Protein AF-A0A7C2IU65-F1 (afdb_monomer_lite)

Radius of gyration: 26.79 Å; chains: 1; bounding box: 64×43×73 Å

Structure (mmCIF, N/CA/C/O backbone):
data_AF-A0A7C2IU65-F1
#
_entry.id   AF-A0A7C2IU65-F1
#
loop_
_atom_site.group_PDB
_atom_site.id
_atom_site.type_symbol
_atom_site.label_atom_id
_atom_site.label_alt_id
_atom_site.label_comp_id
_atom_site.label_asym_id
_atom_site.label_entity_id
_atom_site.label_seq_id
_atom_site.pdbx_PDB_ins_code
_atom_site.Cartn_x
_atom_site.Cartn_y
_atom_site.Cartn_z
_atom_site.occupancy
_atom_site.B_iso_or_equiv
_atom_site.auth_seq_id
_atom_site.auth_comp_id
_atom_site.auth_asym_id
_atom_site.auth_atom_id
_atom_site.pdbx_PDB_model_num
ATOM 1 N N . MET A 1 1 ? 10.125 -15.720 -11.190 1.00 64.19 1 MET A N 1
ATOM 2 C CA . MET A 1 1 ? 10.961 -15.106 -12.238 1.00 64.19 1 MET A CA 1
ATOM 3 C C . MET A 1 1 ? 12.306 -14.777 -11.616 1.00 64.19 1 MET A C 1
ATOM 5 O O . MET A 1 1 ? 12.320 -14.232 -10.515 1.00 64.19 1 MET A O 1
ATOM 9 N N . GLY A 1 2 ? 13.392 -15.251 -12.223 1.00 81.94 2 GLY A N 1
ATOM 10 C CA . GLY A 1 2 ? 14.751 -15.144 -11.684 1.00 81.94 2 GLY A CA 1
ATOM 11 C C . GLY A 1 2 ? 15.458 -13.855 -12.107 1.00 81.94 2 GLY A C 1
ATOM 12 O O . GLY A 1 2 ? 14.950 -13.088 -12.923 1.00 81.94 2 GLY A O 1
ATOM 13 N N . LEU A 1 3 ? 16.658 -13.621 -11.569 1.00 86.50 3 LEU A N 1
ATOM 14 C CA . LEU A 1 3 ? 17.473 -12.450 -11.916 1.00 86.50 3 LEU A CA 1
ATOM 15 C C . LEU A 1 3 ? 17.853 -12.422 -13.410 1.00 86.50 3 LEU A C 1
ATOM 17 O O . LEU A 1 3 ? 17.931 -11.347 -14.002 1.00 86.50 3 LEU A O 1
ATOM 21 N N . ASP A 1 4 ? 18.037 -13.591 -14.026 1.00 90.69 4 ASP A N 1
ATOM 22 C CA . ASP A 1 4 ? 18.346 -13.710 -15.455 1.00 90.69 4 ASP A CA 1
ATOM 23 C C . ASP A 1 4 ? 17.185 -13.248 -16.344 1.00 90.69 4 ASP A C 1
ATOM 25 O O . ASP A 1 4 ? 17.407 -12.550 -17.335 1.00 90.69 4 ASP A O 1
ATOM 29 N N . ASP A 1 5 ? 15.944 -13.554 -15.958 1.00 94.00 5 ASP A N 1
ATOM 30 C CA . ASP A 1 5 ? 14.749 -13.082 -16.663 1.00 94.00 5 ASP A CA 1
ATOM 31 C C . ASP A 1 5 ? 14.657 -11.549 -16.589 1.00 94.00 5 ASP A C 1
ATOM 33 O O . ASP A 1 5 ? 14.430 -10.876 -17.597 1.00 94.00 5 ASP A O 1
ATOM 37 N N . LEU A 1 6 ? 14.912 -10.973 -15.406 1.00 96.12 6 LEU A N 1
ATOM 38 C CA . LEU A 1 6 ? 14.957 -9.521 -15.229 1.00 96.12 6 LEU A CA 1
ATOM 39 C C . LEU A 1 6 ? 16.063 -8.887 -16.084 1.00 96.12 6 LEU A C 1
ATOM 41 O O . LEU A 1 6 ? 15.835 -7.849 -16.702 1.00 96.12 6 LEU A O 1
ATOM 45 N N . ALA A 1 7 ? 17.237 -9.516 -16.186 1.00 97.50 7 ALA A N 1
ATOM 46 C CA . ALA A 1 7 ? 18.322 -9.043 -17.043 1.00 97.50 7 ALA A CA 1
ATOM 47 C C . ALA A 1 7 ? 17.938 -9.042 -18.533 1.00 97.50 7 ALA A C 1
ATOM 49 O O . ALA A 1 7 ? 18.263 -8.091 -19.251 1.00 97.50 7 ALA A O 1
ATOM 50 N N . GLN A 1 8 ? 17.206 -10.058 -19.001 1.00 97.94 8 GLN A N 1
ATOM 51 C CA . GLN A 1 8 ? 16.670 -10.081 -20.367 1.00 97.94 8 GLN A CA 1
ATOM 52 C C . GLN A 1 8 ? 15.654 -8.957 -20.595 1.00 97.94 8 GLN A C 1
ATOM 54 O O . GLN A 1 8 ? 15.694 -8.288 -21.632 1.00 97.94 8 GLN A O 1
ATOM 59 N N . VAL A 1 9 ? 14.776 -8.700 -19.620 1.00 98.25 9 VAL A N 1
ATOM 60 C CA . VAL A 1 9 ? 13.817 -7.589 -19.694 1.00 98.25 9 VAL A CA 1
ATOM 61 C C . VAL A 1 9 ? 14.541 -6.245 -19.718 1.00 98.25 9 VAL A C 1
ATOM 63 O O . VAL A 1 9 ? 14.225 -5.419 -20.571 1.00 98.25 9 VAL A O 1
ATOM 66 N N . VAL A 1 10 ? 15.560 -6.036 -18.880 1.00 98.25 10 VAL A N 1
ATOM 67 C CA . VAL A 1 10 ? 16.399 -4.826 -18.912 1.00 98.25 10 VAL A CA 1
ATOM 68 C C . VAL A 1 10 ? 17.033 -4.639 -20.292 1.00 98.25 10 VAL A C 1
ATOM 70 O O . VAL A 1 10 ? 16.956 -3.549 -20.859 1.00 98.25 10 VAL A O 1
ATOM 73 N N . ALA A 1 11 ? 17.608 -5.693 -20.880 1.00 98.12 11 ALA A N 1
ATOM 74 C CA . ALA A 1 11 ? 18.188 -5.626 -22.222 1.00 98.12 11 ALA A CA 1
ATOM 75 C C . ALA A 1 11 ? 17.142 -5.245 -23.288 1.00 98.12 11 ALA A C 1
ATOM 77 O O . ALA A 1 11 ? 17.395 -4.381 -24.132 1.00 98.12 11 ALA A O 1
ATOM 78 N N . ARG A 1 12 ? 15.940 -5.830 -23.220 1.00 98.38 12 ARG A N 1
ATOM 79 C CA . ARG A 1 12 ? 14.826 -5.498 -24.118 1.00 98.38 12 ARG A CA 1
ATOM 80 C C . ARG A 1 12 ? 14.347 -4.057 -23.935 1.00 98.38 12 ARG A C 1
ATOM 82 O O . ARG A 1 12 ? 14.062 -3.392 -24.931 1.00 98.38 12 ARG A O 1
ATOM 89 N N . VAL A 1 13 ? 14.259 -3.568 -22.700 1.00 98.31 13 VAL A N 1
ATOM 90 C CA . VAL A 1 13 ? 13.849 -2.192 -22.380 1.00 98.31 13 VAL A CA 1
ATOM 91 C C . VAL A 1 13 ? 14.868 -1.187 -22.916 1.00 98.31 13 VAL A C 1
ATOM 93 O O . VAL A 1 13 ? 14.462 -0.240 -23.589 1.00 98.31 13 VAL A O 1
ATOM 96 N N . ARG A 1 14 ? 16.178 -1.429 -22.735 1.00 98.06 14 ARG A N 1
ATOM 97 C CA . ARG A 1 14 ? 17.251 -0.614 -23.345 1.00 98.06 14 ARG A CA 1
ATOM 98 C C . ARG A 1 14 ? 17.082 -0.517 -24.860 1.00 98.06 14 ARG A C 1
ATOM 100 O O . ARG A 1 14 ? 17.078 0.572 -25.431 1.00 98.06 14 ARG A O 1
ATOM 107 N N . GLU A 1 15 ? 16.898 -1.660 -25.515 1.00 98.12 15 GLU A N 1
ATOM 108 C CA . GLU A 1 15 ? 16.760 -1.714 -26.969 1.00 98.12 15 GLU A CA 1
ATOM 109 C C . GLU A 1 15 ? 15.465 -1.044 -27.457 1.00 98.12 15 GLU A C 1
ATOM 111 O O . GLU A 1 15 ? 15.474 -0.343 -28.469 1.00 98.12 15 GLU A O 1
ATOM 116 N N . THR A 1 16 ? 14.363 -1.203 -26.721 1.00 98.38 16 THR A N 1
ATOM 117 C CA . THR A 1 16 ? 13.074 -0.553 -27.014 1.00 98.38 16 THR A CA 1
ATOM 118 C C . THR A 1 16 ? 13.194 0.963 -26.894 1.00 98.38 16 THR A C 1
ATOM 120 O O . THR A 1 16 ? 12.777 1.686 -27.801 1.00 98.38 16 THR A O 1
ATOM 123 N N . ALA A 1 17 ? 13.825 1.449 -25.822 1.00 97.81 17 ALA A N 1
ATOM 124 C CA . ALA A 1 17 ? 14.079 2.868 -25.616 1.00 97.81 17 ALA A CA 1
ATOM 125 C C . ALA A 1 17 ? 14.941 3.460 -26.739 1.00 97.81 17 ALA A C 1
ATOM 127 O O . ALA A 1 17 ? 14.626 4.534 -27.245 1.00 97.81 17 ALA A O 1
ATOM 128 N N . ARG A 1 18 ? 15.980 2.740 -27.184 1.00 97.62 18 ARG A N 1
ATOM 129 C CA . ARG A 1 18 ? 16.846 3.155 -28.297 1.00 97.62 18 ARG A CA 1
ATOM 130 C C . ARG A 1 18 ? 16.099 3.195 -29.633 1.00 97.62 18 ARG A C 1
ATOM 132 O O . ARG A 1 18 ? 16.174 4.196 -30.340 1.00 97.62 18 ARG A O 1
ATOM 139 N N . LYS A 1 19 ? 15.380 2.123 -29.986 1.00 98.12 19 LYS A N 1
ATOM 140 C CA . LYS A 1 19 ? 14.655 2.003 -31.266 1.00 98.12 19 LYS A CA 1
ATOM 141 C C . LYS A 1 19 ? 13.502 2.994 -31.397 1.00 98.12 19 LYS A C 1
ATOM 143 O O . LYS A 1 19 ? 13.256 3.496 -32.489 1.00 98.12 19 LYS A O 1
ATOM 148 N N . HIS A 1 20 ? 12.801 3.272 -30.300 1.00 97.62 20 HIS A N 1
ATOM 149 C CA . HIS A 1 20 ? 11.586 4.089 -30.294 1.00 97.62 20 HIS A CA 1
ATOM 150 C C . HIS A 1 20 ? 11.765 5.418 -29.550 1.00 97.62 20 HIS A C 1
ATOM 152 O O . HIS A 1 20 ? 10.786 6.007 -29.089 1.00 97.62 20 HIS A O 1
ATOM 158 N N . GLN A 1 21 ? 13.006 5.912 -29.455 1.00 97.00 21 GLN A N 1
ATOM 159 C CA . GLN A 1 21 ? 13.367 7.091 -28.665 1.00 97.00 21 GLN A CA 1
ATOM 160 C C . GLN A 1 21 ? 12.479 8.303 -28.971 1.00 97.00 21 GLN A C 1
ATOM 162 O O . GLN A 1 21 ? 11.956 8.917 -28.041 1.00 97.00 21 GLN A O 1
ATOM 167 N N . ALA A 1 22 ? 12.254 8.613 -30.251 1.00 96.31 22 ALA A N 1
ATOM 168 C CA . ALA A 1 22 ? 11.479 9.784 -30.662 1.00 96.31 22 ALA A CA 1
ATOM 169 C C . ALA A 1 22 ? 10.026 9.731 -30.157 1.00 96.31 22 ALA A C 1
ATOM 171 O O . ALA A 1 22 ? 9.508 10.723 -29.649 1.00 96.31 22 ALA A O 1
ATOM 172 N N . LEU A 1 23 ? 9.395 8.555 -30.241 1.00 96.12 23 LEU A N 1
ATOM 173 C CA . LEU A 1 23 ? 8.008 8.342 -29.828 1.00 96.12 23 LEU A CA 1
ATOM 174 C C . LEU A 1 23 ? 7.865 8.374 -28.300 1.00 96.12 23 LEU A C 1
ATOM 176 O O . LEU A 1 23 ? 7.009 9.074 -27.761 1.00 96.12 23 LEU A O 1
ATOM 180 N N . LEU A 1 24 ? 8.732 7.645 -27.594 1.00 96.75 24 LEU A N 1
ATOM 181 C CA . LEU A 1 24 ? 8.679 7.526 -26.133 1.00 96.75 24 LEU A CA 1
ATOM 182 C C . LEU A 1 24 ? 9.040 8.845 -25.435 1.00 96.75 24 LEU A C 1
ATOM 184 O O . LEU A 1 24 ? 8.492 9.176 -24.389 1.00 96.75 24 LEU A O 1
ATOM 188 N N . SER A 1 25 ? 9.898 9.662 -26.045 1.00 95.75 25 SER A N 1
ATOM 189 C CA . SER A 1 25 ? 10.258 10.980 -25.505 1.00 95.75 25 SER A CA 1
ATOM 190 C C . SER A 1 25 ? 9.083 11.958 -25.447 1.00 95.75 25 SER A C 1
ATOM 192 O O . SER A 1 25 ? 9.101 12.896 -24.651 1.00 95.75 25 SER A O 1
ATOM 194 N N . GLN A 1 26 ? 8.056 11.745 -26.270 1.00 95.19 26 GLN A N 1
ATOM 195 C CA . GLN A 1 26 ? 6.892 12.626 -26.365 1.00 95.19 26 GLN A CA 1
ATOM 196 C C . GLN A 1 26 ? 5.662 12.072 -25.640 1.00 95.19 26 GLN A C 1
ATOM 198 O O . GLN A 1 26 ? 4.733 12.830 -25.368 1.00 95.19 26 GLN A O 1
ATOM 203 N N . ASN A 1 27 ? 5.655 10.783 -25.289 1.00 95.12 27 ASN A N 1
ATOM 204 C CA . ASN A 1 27 ? 4.471 10.102 -24.782 1.00 95.12 27 ASN A CA 1
ATOM 205 C C . ASN A 1 27 ? 4.762 9.331 -23.485 1.00 95.12 27 ASN A C 1
ATOM 207 O O . ASN A 1 27 ? 5.445 8.304 -23.472 1.00 95.12 27 ASN A O 1
ATOM 211 N N . GLU A 1 28 ? 4.212 9.839 -22.383 1.00 95.81 28 GLU A N 1
ATOM 212 C CA . GLU A 1 28 ? 4.391 9.266 -21.047 1.00 95.81 28 GLU A CA 1
ATOM 213 C C . GLU A 1 28 ? 3.676 7.922 -20.907 1.00 95.81 28 GLU A C 1
ATOM 215 O O . GLU A 1 28 ? 4.261 6.972 -20.398 1.00 95.81 28 GLU A O 1
ATOM 220 N N . VAL A 1 29 ? 2.459 7.807 -21.444 1.00 96.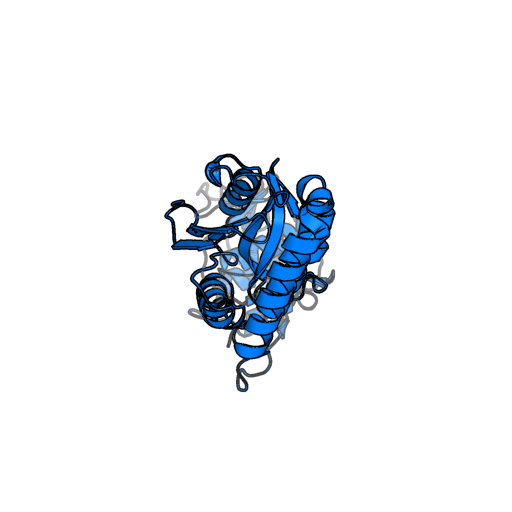19 29 VAL A N 1
ATOM 221 C CA . VAL A 1 29 ? 1.672 6.565 -21.428 1.00 96.19 29 VAL A CA 1
ATOM 222 C C . VAL A 1 29 ? 2.400 5.452 -22.181 1.00 96.19 29 VAL A C 1
ATOM 224 O O . VAL A 1 29 ? 2.487 4.327 -21.695 1.00 96.19 29 VAL A O 1
ATOM 227 N N . LEU A 1 30 ? 2.997 5.758 -23.337 1.00 96.88 30 LEU A N 1
ATOM 228 C CA . LEU A 1 30 ? 3.817 4.779 -24.055 1.00 96.88 30 LEU A CA 1
ATOM 229 C C . LEU A 1 30 ? 5.123 4.470 -23.318 1.00 96.88 30 LEU A C 1
ATOM 231 O O . LEU A 1 30 ? 5.561 3.325 -23.337 1.00 96.88 30 LEU A O 1
ATOM 235 N N . THR A 1 31 ? 5.740 5.448 -22.649 1.00 97.75 31 THR A N 1
ATOM 236 C CA . THR A 1 31 ? 6.930 5.201 -21.811 1.00 97.75 31 THR A CA 1
ATOM 237 C C . THR A 1 31 ? 6.608 4.219 -20.687 1.00 97.75 31 THR A C 1
ATOM 239 O O . THR A 1 31 ? 7.329 3.244 -20.481 1.00 97.75 31 THR A O 1
ATOM 242 N N . ARG A 1 32 ? 5.476 4.431 -20.016 1.00 98.12 32 ARG A N 1
ATOM 243 C CA . ARG A 1 32 ? 4.918 3.540 -19.001 1.00 98.12 32 ARG A CA 1
ATOM 244 C C . ARG A 1 32 ? 4.720 2.132 -19.538 1.00 98.12 32 ARG A C 1
ATOM 246 O O . ARG A 1 32 ? 5.367 1.203 -19.065 1.00 98.12 32 ARG A O 1
ATOM 253 N N . TYR A 1 33 ? 3.931 2.002 -20.598 1.00 97.38 33 TYR A N 1
ATOM 254 C CA . TYR A 1 33 ? 3.575 0.713 -21.182 1.00 97.38 33 TYR A CA 1
ATOM 255 C C . TYR A 1 33 ? 4.776 -0.068 -21.741 1.00 97.38 33 TYR A C 1
ATOM 257 O O . TYR A 1 33 ? 4.868 -1.283 -21.570 1.00 97.38 33 TYR A O 1
ATOM 265 N N . CYS A 1 34 ? 5.705 0.612 -22.417 1.00 97.69 34 CYS A N 1
ATOM 266 C CA . CYS A 1 34 ? 6.813 -0.043 -23.111 1.00 97.69 34 CYS A CA 1
ATOM 267 C C . CYS A 1 34 ? 8.047 -0.263 -22.233 1.00 97.69 34 CYS A C 1
ATOM 269 O O . CYS A 1 34 ? 8.821 -1.174 -22.528 1.00 97.69 34 CYS A O 1
ATOM 271 N N . LEU A 1 35 ? 8.274 0.574 -21.212 1.00 98.38 35 LEU A N 1
ATOM 272 C CA . LEU A 1 35 ? 9.504 0.541 -20.413 1.00 98.38 35 LEU A CA 1
ATOM 273 C C . LEU A 1 35 ? 9.247 0.210 -18.940 1.00 98.38 35 LEU A C 1
ATOM 275 O O . LEU A 1 35 ? 9.907 -0.673 -18.405 1.00 98.38 35 LEU A O 1
ATOM 279 N N . ILE A 1 36 ? 8.297 0.881 -18.286 1.00 98.44 36 ILE A N 1
ATOM 280 C CA . ILE A 1 36 ? 8.086 0.758 -16.832 1.00 98.44 36 ILE A CA 1
ATOM 281 C C . ILE A 1 36 ? 7.315 -0.522 -16.497 1.00 98.44 36 ILE A C 1
ATOM 283 O O . ILE A 1 36 ? 7.769 -1.325 -15.687 1.00 98.44 36 ILE A O 1
ATOM 287 N N . ASP A 1 37 ? 6.188 -0.751 -17.166 1.00 98.25 37 ASP A N 1
ATOM 288 C CA . ASP A 1 37 ? 5.331 -1.922 -16.985 1.00 98.25 37 ASP A CA 1
ATOM 289 C C . ASP A 1 37 ? 6.096 -3.254 -17.111 1.00 98.25 37 ASP A C 1
ATOM 291 O O . ASP A 1 37 ? 5.962 -4.101 -16.224 1.00 98.25 37 ASP A O 1
ATOM 295 N N . PRO A 1 38 ? 6.929 -3.479 -18.154 1.00 98.00 38 PRO A N 1
ATOM 296 C CA . PRO A 1 38 ? 7.719 -4.701 -18.255 1.00 98.00 38 PRO A CA 1
ATOM 297 C C . PRO A 1 38 ? 8.687 -4.886 -17.087 1.00 98.00 38 PRO A C 1
ATOM 299 O O . PRO A 1 38 ? 8.843 -6.011 -16.621 1.00 98.00 38 PRO A O 1
ATOM 302 N N . LEU A 1 39 ? 9.311 -3.808 -16.598 1.00 98.31 39 LEU A N 1
ATOM 303 C CA . LEU A 1 39 ? 10.220 -3.874 -15.453 1.00 98.31 39 LEU A CA 1
ATOM 304 C C . LEU A 1 39 ? 9.466 -4.214 -14.168 1.00 98.31 39 LEU A C 1
ATOM 306 O O . LEU A 1 39 ? 9.891 -5.114 -13.452 1.00 98.31 39 LEU A O 1
ATOM 310 N N . LEU A 1 40 ? 8.337 -3.552 -13.895 1.00 98.00 40 LEU A N 1
ATOM 311 C CA . LEU A 1 40 ? 7.511 -3.844 -12.720 1.00 98.00 40 LEU A CA 1
ATOM 312 C C . LEU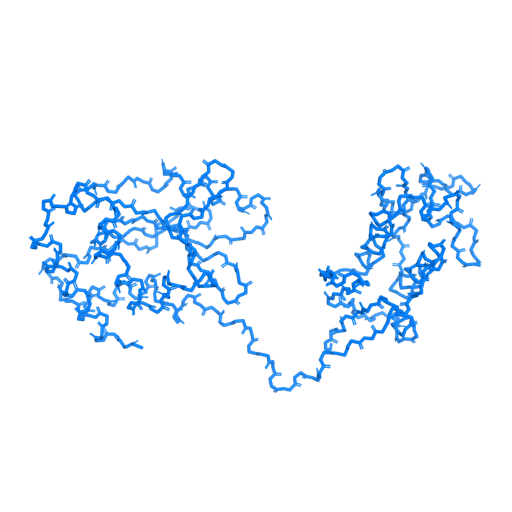 A 1 40 ? 7.058 -5.308 -12.715 1.00 98.00 40 LEU A C 1
ATOM 314 O O . LEU A 1 40 ? 7.285 -6.012 -11.729 1.00 98.00 40 LEU A O 1
ATOM 318 N N . ARG A 1 41 ? 6.545 -5.810 -13.846 1.00 96.88 41 ARG A N 1
ATOM 319 C CA . ARG A 1 41 ? 6.174 -7.228 -13.984 1.00 96.88 41 ARG A CA 1
ATOM 320 C C . ARG A 1 41 ? 7.372 -8.151 -13.777 1.00 96.88 41 ARG A C 1
ATOM 322 O O . ARG A 1 41 ? 7.260 -9.129 -13.043 1.00 96.88 41 ARG A O 1
ATOM 329 N N . ALA A 1 42 ? 8.530 -7.821 -14.354 1.00 96.50 42 ALA A N 1
ATOM 330 C CA . ALA A 1 42 ? 9.770 -8.580 -14.178 1.00 96.50 42 ALA A CA 1
ATOM 331 C C . ALA A 1 42 ? 10.250 -8.630 -12.715 1.00 96.50 42 ALA A C 1
ATOM 333 O O . ALA A 1 42 ? 10.784 -9.641 -12.260 1.00 96.50 42 ALA A O 1
ATOM 334 N N . LEU A 1 43 ? 10.000 -7.561 -11.959 1.00 96.25 43 LEU A N 1
ATOM 335 C CA . LEU A 1 43 ? 10.261 -7.454 -10.523 1.00 96.25 43 LEU A CA 1
ATOM 336 C C . LEU A 1 43 ? 9.202 -8.161 -9.659 1.00 96.25 43 LEU A C 1
ATOM 338 O O . LEU A 1 43 ? 9.320 -8.168 -8.434 1.00 96.25 43 LEU A O 1
ATOM 342 N N . GLY A 1 44 ? 8.197 -8.782 -10.277 1.00 95.00 44 GLY A N 1
ATOM 343 C CA . GLY A 1 44 ? 7.143 -9.533 -9.602 1.00 95.00 44 GLY A CA 1
ATOM 344 C C . GLY A 1 44 ? 5.917 -8.707 -9.221 1.00 95.00 44 GLY A C 1
ATOM 345 O O . GLY A 1 44 ? 5.076 -9.230 -8.500 1.00 95.00 44 GLY A O 1
ATOM 346 N N . TRP A 1 45 ? 5.806 -7.459 -9.681 1.00 96.12 45 TRP A N 1
ATOM 347 C CA . TRP A 1 45 ? 4.621 -6.618 -9.501 1.00 96.12 45 TRP A CA 1
ATOM 348 C C . TRP A 1 45 ? 3.665 -6.791 -10.678 1.00 96.12 45 TRP A C 1
ATOM 350 O O . TRP A 1 45 ? 3.950 -6.335 -11.788 1.00 96.12 45 TRP A O 1
ATOM 360 N N . ASP A 1 46 ? 2.525 -7.440 -10.454 1.00 93.88 46 ASP A N 1
ATOM 361 C CA . ASP A 1 46 ? 1.518 -7.590 -11.502 1.00 93.88 46 ASP A CA 1
ATOM 362 C C . ASP A 1 46 ? 0.697 -6.303 -11.660 1.00 93.88 46 ASP A C 1
ATOM 364 O O . ASP A 1 46 ? -0.149 -5.980 -10.833 1.00 93.88 46 ASP A O 1
ATOM 368 N N . THR A 1 47 ? 0.934 -5.561 -12.748 1.00 92.69 47 THR A N 1
ATOM 369 C CA . THR A 1 47 ? 0.206 -4.312 -13.035 1.00 92.69 47 THR A CA 1
ATOM 370 C C . THR A 1 47 ? -1.253 -4.519 -13.449 1.00 92.69 47 THR A C 1
ATOM 372 O O . THR A 1 47 ? -1.967 -3.540 -13.656 1.00 92.69 47 THR A O 1
ATOM 375 N N . THR A 1 48 ? -1.698 -5.770 -13.589 1.00 91.38 48 THR A N 1
ATOM 376 C CA . THR A 1 48 ? -3.101 -6.126 -13.843 1.00 91.38 48 THR A CA 1
ATOM 377 C C . THR A 1 48 ? -3.856 -6.526 -12.576 1.00 91.38 48 THR A C 1
ATOM 379 O O . THR A 1 48 ? -5.081 -6.628 -12.612 1.00 91.38 48 THR A O 1
ATOM 382 N N . ASP A 1 49 ? -3.146 -6.694 -11.458 1.00 92.44 49 ASP A N 1
ATOM 383 C CA . ASP A 1 49 ? -3.709 -7.051 -10.161 1.00 92.44 49 ASP A CA 1
ATOM 384 C C . ASP A 1 49 ? -3.791 -5.810 -9.243 1.00 92.44 49 ASP A C 1
ATOM 386 O O . ASP A 1 49 ? -2.766 -5.371 -8.710 1.00 92.44 49 ASP A O 1
ATOM 390 N N . PRO A 1 50 ? -4.990 -5.240 -9.008 1.00 89.56 50 PRO A N 1
ATOM 391 C CA . PRO A 1 50 ? -5.168 -4.052 -8.169 1.00 89.56 50 PRO A CA 1
ATOM 392 C C . PRO A 1 50 ? -4.914 -4.291 -6.672 1.00 89.56 50 PRO A C 1
ATOM 394 O O . PRO A 1 50 ? -4.867 -3.320 -5.907 1.00 89.56 50 PRO A O 1
ATOM 397 N N . GLU A 1 51 ? -4.761 -5.545 -6.233 1.00 88.75 51 GLU A N 1
ATOM 398 C CA . GLU A 1 51 ? -4.310 -5.870 -4.875 1.00 88.75 51 GLU A CA 1
ATOM 399 C C . GLU A 1 51 ? -2.787 -5.739 -4.732 1.00 88.75 51 GLU A C 1
ATOM 401 O O . GLU A 1 51 ? -2.293 -5.549 -3.624 1.00 88.75 51 GLU A O 1
ATOM 406 N N . GLN A 1 52 ? -2.041 -5.776 -5.843 1.00 93.31 52 GLN A N 1
ATOM 407 C CA . GLN A 1 52 ? -0.585 -5.601 -5.866 1.00 93.31 52 GLN A CA 1
ATOM 408 C C . GLN A 1 52 ? -0.163 -4.228 -6.378 1.00 93.31 52 GLN A C 1
ATOM 410 O O . GLN A 1 52 ? 0.769 -3.628 -5.837 1.00 93.31 52 GLN A O 1
ATOM 415 N N . VAL A 1 53 ? -0.813 -3.746 -7.439 1.00 96.94 53 VAL A N 1
ATOM 416 C CA . VAL A 1 53 ? -0.470 -2.496 -8.112 1.00 96.94 53 VAL A CA 1
ATOM 417 C C . VAL A 1 53 ? -1.733 -1.729 -8.471 1.00 96.94 53 VAL A C 1
ATOM 419 O O . VAL A 1 53 ? -2.512 -2.158 -9.319 1.00 96.94 53 VAL A O 1
ATOM 422 N N . ARG A 1 54 ? -1.907 -0.537 -7.901 1.00 96.62 54 ARG A N 1
ATOM 423 C CA . ARG A 1 54 ? -2.955 0.392 -8.346 1.00 96.62 54 ARG A CA 1
ATOM 424 C C . ARG A 1 54 ? -2.357 1.443 -9.259 1.00 96.62 54 ARG A C 1
ATOM 426 O O . ARG A 1 54 ? -1.331 2.044 -8.952 1.00 96.62 54 ARG A O 1
ATOM 433 N N . VAL A 1 55 ? -2.998 1.637 -10.400 1.00 96.06 55 VAL A N 1
ATOM 434 C CA . VAL A 1 55 ? -2.537 2.528 -11.463 1.00 96.06 55 VAL A CA 1
ATOM 435 C C . VAL A 1 55 ? -3.421 3.773 -11.457 1.00 96.06 55 VAL A C 1
ATOM 437 O O . VAL A 1 55 ? -4.636 3.653 -11.318 1.00 96.06 55 VAL A O 1
ATOM 440 N N . GLU A 1 56 ? -2.822 4.958 -11.589 1.00 94.50 56 GLU A N 1
ATOM 441 C CA . GLU A 1 56 ? -3.521 6.257 -11.528 1.00 94.50 56 GLU A CA 1
ATOM 442 C C . GLU A 1 56 ? -4.249 6.562 -10.194 1.00 94.50 56 GLU A C 1
ATOM 444 O O . GLU A 1 56 ? -5.217 7.327 -10.183 1.00 94.50 56 GLU A O 1
ATOM 449 N N . GLU A 1 57 ? -3.825 5.995 -9.059 1.00 95.12 57 GLU A N 1
ATOM 450 C CA . GLU A 1 57 ? -4.489 6.232 -7.766 1.00 95.12 57 GLU A CA 1
ATOM 451 C C . GLU A 1 57 ? -4.140 7.616 -7.196 1.00 95.12 57 GLU A C 1
ATOM 453 O O . GLU A 1 57 ? -2.977 8.022 -7.148 1.00 95.12 57 GLU A O 1
ATOM 458 N N . GLY A 1 58 ? -5.148 8.348 -6.718 1.00 93.12 58 GLY A N 1
ATOM 459 C CA . GLY A 1 58 ? -4.947 9.666 -6.126 1.00 93.12 58 GLY A CA 1
ATOM 460 C C . GLY A 1 58 ? -6.063 10.093 -5.182 1.00 93.12 58 GLY A C 1
ATOM 461 O O . GLY A 1 58 ? -7.202 9.639 -5.274 1.00 93.12 58 GLY A O 1
ATOM 462 N N . ALA A 1 59 ? -5.710 10.977 -4.254 1.00 87.12 59 ALA A N 1
ATOM 463 C CA . ALA A 1 59 ? -6.607 11.625 -3.305 1.00 87.12 59 ALA A CA 1
ATOM 464 C C . ALA A 1 59 ? -5.932 12.877 -2.719 1.00 87.12 59 ALA A C 1
ATOM 466 O O . ALA A 1 59 ? -4.716 13.054 -2.816 1.00 87.12 59 ALA A O 1
ATOM 467 N N . GLY A 1 60 ? -6.719 13.766 -2.104 1.00 83.38 60 GLY A N 1
ATOM 468 C CA . GLY A 1 60 ? -6.183 14.947 -1.417 1.00 83.38 60 GLY A CA 1
ATOM 469 C C . GLY A 1 60 ? -5.411 15.916 -2.324 1.00 83.38 60 GLY A C 1
ATOM 470 O O . GLY A 1 60 ? -4.503 16.595 -1.849 1.00 83.38 60 GLY A O 1
ATOM 471 N N . GLY A 1 61 ? -5.740 15.960 -3.621 1.00 83.94 61 GLY A N 1
ATOM 472 C CA . GLY A 1 61 ? -5.075 16.819 -4.611 1.00 83.94 61 GLY A CA 1
ATOM 473 C C . GLY A 1 61 ? -3.700 16.325 -5.075 1.00 83.94 61 GLY A C 1
ATOM 474 O O . GLY A 1 61 ? -2.949 17.102 -5.663 1.00 83.94 61 GLY A O 1
ATOM 475 N N . GLY A 1 62 ? -3.355 15.069 -4.785 1.00 94.69 62 GLY A N 1
ATOM 476 C CA . GLY A 1 62 ? -2.193 14.379 -5.336 1.00 94.69 62 GLY A CA 1
ATOM 477 C C . GLY A 1 62 ? -2.578 13.059 -5.991 1.00 94.69 62 GLY A C 1
ATOM 478 O O . GLY A 1 62 ? -3.690 12.560 -5.803 1.00 94.69 62 GLY A O 1
ATOM 479 N N . LYS A 1 63 ? -1.631 12.484 -6.730 1.00 97.06 63 LYS A N 1
ATOM 480 C CA . LYS A 1 63 ? -1.794 11.224 -7.453 1.00 97.06 63 LYS A CA 1
ATOM 481 C C . LYS A 1 63 ? -0.443 10.528 -7.626 1.00 97.06 63 LYS A C 1
ATOM 483 O O . LYS A 1 63 ? 0.586 11.198 -7.632 1.00 97.06 63 LYS A O 1
ATOM 488 N N . ALA A 1 64 ? -0.464 9.206 -7.748 1.00 98.12 64 ALA A N 1
ATOM 489 C CA . ALA A 1 64 ? 0.655 8.384 -8.193 1.00 98.12 64 ALA A CA 1
ATOM 490 C C . ALA A 1 64 ? 0.284 7.656 -9.495 1.00 98.12 64 ALA A C 1
ATOM 492 O O . ALA A 1 64 ? -0.859 7.228 -9.670 1.00 98.12 64 ALA A O 1
ATOM 493 N N . ASP A 1 65 ? 1.251 7.470 -10.394 1.00 98.44 65 ASP A N 1
ATOM 494 C CA . ASP A 1 65 ? 1.037 6.676 -11.610 1.00 98.44 65 ASP A CA 1
ATOM 495 C C . ASP A 1 65 ? 0.983 5.181 -11.292 1.00 98.44 65 ASP A C 1
ATOM 497 O O . ASP A 1 65 ? 0.201 4.452 -11.905 1.00 98.44 65 ASP A O 1
ATOM 501 N N . TYR A 1 66 ? 1.777 4.744 -10.309 1.00 98.62 66 TYR A N 1
ATOM 502 C CA . TYR A 1 66 ? 1.728 3.395 -9.752 1.00 98.62 66 TYR A CA 1
ATOM 503 C C . TYR A 1 66 ? 1.828 3.427 -8.231 1.00 98.62 66 TYR A C 1
ATOM 505 O O . TYR A 1 66 ? 2.630 4.161 -7.654 1.00 98.62 66 TYR A O 1
ATOM 513 N N . VAL A 1 67 ? 1.058 2.560 -7.592 1.00 98.25 67 VAL A N 1
ATOM 514 C CA . VAL A 1 67 ? 1.086 2.307 -6.156 1.00 98.25 67 VAL A CA 1
ATOM 515 C C . VAL A 1 67 ? 1.374 0.833 -5.951 1.00 98.25 67 VAL A C 1
ATOM 517 O O . VAL A 1 67 ? 0.529 0.002 -6.268 1.00 98.25 67 VAL A O 1
ATOM 520 N N . LEU A 1 68 ? 2.557 0.511 -5.430 1.00 97.94 68 LEU A N 1
ATOM 521 C CA . LEU A 1 68 ? 2.917 -0.854 -5.052 1.00 97.94 68 LEU A CA 1
ATOM 522 C C . LEU A 1 68 ? 2.417 -1.131 -3.633 1.00 97.94 68 LEU A C 1
ATOM 524 O O . LEU A 1 68 ? 2.737 -0.376 -2.707 1.00 97.94 68 LEU A O 1
ATOM 528 N N . LEU A 1 69 ? 1.648 -2.203 -3.466 1.00 93.88 69 LEU A N 1
ATOM 529 C CA . LEU A 1 69 ? 0.992 -2.564 -2.211 1.00 93.88 69 LEU A CA 1
ATOM 530 C C . LEU A 1 69 ? 1.641 -3.782 -1.550 1.00 93.88 69 LEU A C 1
ATOM 532 O O . LEU A 1 69 ? 2.108 -4.709 -2.213 1.00 93.88 69 LEU A O 1
ATOM 536 N N . ASP A 1 70 ? 1.665 -3.778 -0.222 1.00 89.75 70 ASP A N 1
ATOM 537 C CA . ASP A 1 70 ? 2.050 -4.944 0.565 1.00 89.75 70 ASP A CA 1
ATOM 538 C C . ASP A 1 70 ? 0.891 -5.942 0.668 1.00 89.75 70 ASP A C 1
ATOM 540 O O . ASP A 1 70 ? -0.252 -5.650 0.315 1.00 89.75 70 ASP A O 1
ATOM 544 N N . GLY A 1 71 ? 1.173 -7.128 1.198 1.00 81.25 71 GLY A N 1
ATOM 545 C CA . GLY A 1 71 ? 0.187 -8.199 1.331 1.00 81.25 71 GLY A CA 1
ATOM 546 C C . GLY A 1 71 ? -1.017 -7.905 2.224 1.00 81.25 71 GLY A C 1
ATOM 547 O O . GLY A 1 71 ? -2.036 -8.581 2.113 1.00 81.25 71 GLY A O 1
ATOM 548 N N . ASP A 1 72 ? -0.912 -6.910 3.101 1.00 80.62 72 ASP A N 1
ATOM 549 C CA . ASP A 1 72 ? -1.993 -6.432 3.965 1.00 80.62 72 ASP A CA 1
ATOM 550 C C . ASP A 1 72 ? -2.716 -5.188 3.403 1.00 80.62 72 ASP A C 1
ATOM 552 O O . ASP A 1 72 ? -3.587 -4.622 4.066 1.00 80.62 72 ASP A O 1
ATOM 556 N N . GLY A 1 73 ? -2.361 -4.755 2.188 1.00 85.69 73 GLY A N 1
ATOM 557 C CA . GLY A 1 73 ? -2.882 -3.547 1.548 1.00 85.69 73 GLY A CA 1
ATOM 558 C C . GLY A 1 73 ? -2.181 -2.248 1.966 1.00 85.69 73 GLY A C 1
ATOM 559 O O . GLY A 1 73 ? -2.642 -1.169 1.585 1.00 85.69 73 GLY A O 1
ATOM 560 N N . SER A 1 74 ? -1.087 -2.316 2.733 1.00 89.62 74 SER A N 1
ATOM 561 C CA . SER A 1 74 ? -0.256 -1.152 3.066 1.00 89.62 74 SER A CA 1
ATOM 562 C C . SER A 1 74 ? 0.480 -0.599 1.843 1.00 89.62 74 SER A C 1
ATOM 564 O O . SER A 1 74 ? 0.848 -1.333 0.929 1.00 89.62 74 SER A O 1
ATOM 566 N N . TYR A 1 75 ? 0.760 0.704 1.841 1.00 95.31 75 TYR A N 1
ATOM 567 C CA . TYR A 1 75 ? 1.418 1.381 0.723 1.00 95.31 75 TYR A CA 1
ATOM 568 C C . TYR A 1 75 ? 2.945 1.230 0.835 1.00 95.31 75 TYR A C 1
ATOM 570 O O . TYR A 1 75 ? 3.570 1.752 1.761 1.00 95.31 75 TYR A O 1
ATOM 578 N N . LEU A 1 76 ? 3.575 0.524 -0.106 1.00 95.81 76 LEU A N 1
ATOM 579 C CA . LEU A 1 76 ? 5.028 0.327 -0.107 1.00 95.81 76 LEU A CA 1
ATOM 580 C C . LEU A 1 76 ? 5.735 1.452 -0.849 1.00 95.81 76 LEU A C 1
ATOM 582 O O . LEU A 1 76 ? 6.530 2.181 -0.256 1.00 95.81 76 LEU A O 1
ATOM 586 N N . VAL A 1 77 ? 5.434 1.591 -2.139 1.00 98.19 77 VAL A N 1
ATOM 587 C CA . VAL A 1 77 ? 6.118 2.528 -3.029 1.00 98.19 77 VAL A CA 1
ATOM 588 C C . VAL A 1 77 ? 5.087 3.257 -3.873 1.00 98.19 77 VAL A C 1
ATOM 590 O O . VAL A 1 77 ? 4.294 2.621 -4.565 1.00 98.19 77 VAL A O 1
ATOM 593 N N . LEU A 1 78 ? 5.114 4.587 -3.841 1.00 98.62 78 LEU A N 1
ATOM 594 C CA . LEU A 1 78 ? 4.370 5.412 -4.791 1.00 98.62 78 LEU A CA 1
ATOM 595 C C . LEU A 1 78 ? 5.324 5.873 -5.889 1.00 98.62 78 LEU A C 1
ATOM 597 O O . LEU A 1 78 ? 6.389 6.411 -5.586 1.00 98.62 78 LEU A O 1
ATOM 601 N N . ILE A 1 79 ? 4.956 5.660 -7.148 1.00 98.69 79 ILE A N 1
ATOM 602 C CA . ILE A 1 79 ? 5.821 5.907 -8.301 1.00 98.69 79 ILE A CA 1
ATOM 603 C C . ILE A 1 79 ? 5.204 6.990 -9.183 1.00 98.69 79 ILE A C 1
ATOM 605 O O . ILE A 1 79 ? 4.063 6.869 -9.628 1.00 98.69 79 ILE A O 1
ATOM 609 N N . GLU A 1 80 ? 6.001 8.013 -9.469 1.00 98.50 80 GLU A N 1
ATOM 610 C CA . GLU A 1 80 ? 5.748 9.022 -10.493 1.00 98.50 80 GLU A CA 1
ATOM 611 C C . GLU A 1 80 ? 6.504 8.646 -11.778 1.00 98.50 80 GLU A C 1
ATOM 613 O O . GLU A 1 80 ? 7.729 8.477 -11.780 1.00 98.50 80 GLU A O 1
ATOM 618 N N . ALA A 1 81 ? 5.791 8.541 -12.891 1.00 98.19 81 ALA A N 1
ATOM 619 C CA . ALA A 1 81 ? 6.352 8.293 -14.205 1.00 98.19 81 ALA A CA 1
ATOM 620 C C . ALA A 1 81 ? 6.586 9.601 -14.973 1.00 98.19 81 ALA A C 1
ATOM 622 O O . ALA A 1 81 ? 5.947 10.637 -14.771 1.00 98.19 81 ALA A O 1
ATOM 623 N N . LYS A 1 82 ? 7.553 9.549 -15.884 1.00 98.06 82 LYS A N 1
ATOM 624 C CA . LYS A 1 82 ? 7.910 10.625 -16.805 1.00 98.06 82 LYS A CA 1
ATOM 625 C C . LYS A 1 82 ? 8.199 10.049 -18.182 1.00 98.06 82 LYS A C 1
ATOM 627 O O . LYS A 1 82 ? 8.445 8.856 -18.351 1.00 98.06 82 LYS A O 1
ATOM 632 N N . ARG A 1 83 ? 8.193 10.922 -19.183 1.00 97.38 83 ARG A N 1
ATOM 633 C CA . ARG A 1 83 ? 8.559 10.588 -20.568 1.00 97.38 83 ARG A CA 1
ATOM 634 C C . ARG A 1 83 ? 10.048 10.269 -20.661 1.00 97.38 83 ARG A C 1
ATOM 636 O O . ARG A 1 83 ? 10.840 10.871 -19.940 1.00 97.38 83 ARG A O 1
ATOM 643 N N . LEU A 1 84 ? 10.443 9.419 -21.609 1.00 96.50 84 LEU A N 1
ATOM 644 C CA . LEU A 1 84 ? 11.826 8.938 -21.748 1.00 96.50 84 LEU A CA 1
ATOM 645 C C . LEU A 1 84 ? 12.902 10.047 -21.712 1.00 96.50 84 LEU A C 1
ATOM 647 O O . LEU A 1 84 ? 13.882 9.929 -20.984 1.00 96.50 84 LEU A O 1
ATOM 651 N N . ALA A 1 85 ? 12.736 11.131 -22.478 1.00 90.56 85 ALA A N 1
ATOM 652 C CA . ALA A 1 85 ? 13.726 12.216 -22.548 1.00 90.56 85 ALA A CA 1
ATOM 653 C C . ALA A 1 85 ? 13.629 13.235 -21.402 1.00 90.56 85 ALA A C 1
ATOM 655 O O . ALA A 1 85 ? 14.456 14.144 -21.308 1.00 90.56 85 ALA A O 1
ATOM 656 N N . GLN A 1 86 ? 12.612 13.134 -20.547 1.00 93.12 86 GLN A N 1
ATOM 657 C CA . GLN A 1 86 ? 12.421 14.092 -19.474 1.00 93.12 86 GLN A CA 1
ATOM 658 C C . GLN A 1 86 ? 13.430 13.832 -18.354 1.00 93.12 86 GLN A C 1
ATOM 660 O O . GLN A 1 86 ? 13.531 12.726 -17.820 1.00 93.12 86 GLN A O 1
ATOM 665 N N . LYS A 1 87 ? 14.155 14.885 -17.966 1.00 94.06 87 LYS A N 1
ATOM 666 C CA . LYS A 1 87 ? 14.959 14.874 -16.744 1.00 94.06 87 LYS A CA 1
ATOM 667 C C . LYS A 1 87 ? 14.027 14.735 -15.543 1.00 94.06 87 LYS A C 1
ATOM 669 O O . LYS A 1 87 ? 13.045 15.471 -15.447 1.00 94.06 87 LYS A O 1
ATOM 674 N N . LEU A 1 88 ? 14.356 13.828 -14.628 1.00 96.88 88 LEU A N 1
ATOM 675 C CA . LEU A 1 88 ? 13.558 13.621 -13.425 1.00 96.88 88 LEU A CA 1
ATOM 676 C C . LEU A 1 88 ? 13.672 14.859 -12.515 1.00 96.88 88 LEU A C 1
ATOM 678 O O . LEU A 1 88 ? 14.792 15.230 -12.142 1.00 96.88 88 LEU A O 1
ATOM 682 N N . PRO A 1 89 ? 12.561 15.550 -12.201 1.00 96.25 89 PRO A N 1
ATOM 683 C CA . PRO A 1 89 ? 12.564 16.574 -11.165 1.00 96.25 89 PRO A CA 1
ATOM 684 C C . PRO A 1 89 ? 12.715 15.929 -9.776 1.00 96.25 89 PRO A C 1
ATOM 686 O O . PRO A 1 89 ? 12.451 14.735 -9.624 1.00 96.25 89 PRO A O 1
ATOM 689 N N . PRO A 1 90 ? 13.078 16.697 -8.734 1.00 95.25 90 PRO A N 1
ATOM 690 C CA . PRO A 1 90 ? 13.056 16.183 -7.369 1.00 95.25 90 PRO A CA 1
ATOM 691 C C . PRO A 1 90 ? 11.660 15.665 -7.011 1.00 95.25 90 PRO A C 1
ATOM 693 O O . PRO A 1 90 ? 10.670 16.376 -7.212 1.00 95.25 90 PRO A O 1
ATOM 696 N N . VAL A 1 91 ? 11.572 14.466 -6.428 1.00 94.75 91 VAL A N 1
ATOM 697 C CA . VAL A 1 91 ? 10.281 13.830 -6.094 1.00 94.75 91 VAL A CA 1
ATOM 698 C C . VAL A 1 91 ? 9.401 14.715 -5.200 1.00 94.75 91 VAL A C 1
ATOM 700 O O . VAL A 1 91 ? 8.184 14.756 -5.368 1.00 94.75 91 VAL A O 1
ATOM 703 N N . ALA A 1 92 ? 10.023 15.533 -4.343 1.00 93.19 92 ALA A N 1
ATOM 704 C CA . ALA A 1 92 ? 9.371 16.520 -3.478 1.00 93.19 92 ALA A CA 1
ATOM 705 C C . ALA A 1 92 ? 8.542 17.586 -4.223 1.00 93.19 92 ALA A C 1
ATOM 707 O O . ALA A 1 92 ? 7.751 18.290 -3.604 1.00 93.19 92 ALA A O 1
ATOM 708 N N . THR A 1 93 ? 8.741 17.738 -5.534 1.00 94.31 93 THR A N 1
ATOM 709 C CA . THR A 1 93 ? 8.055 18.741 -6.368 1.00 94.31 93 THR A CA 1
ATOM 710 C C . THR A 1 93 ? 6.913 18.158 -7.205 1.00 94.31 93 THR A C 1
ATOM 712 O O . THR A 1 93 ? 6.244 18.896 -7.924 1.00 94.31 93 THR A O 1
ATOM 715 N N . THR A 1 94 ? 6.689 16.844 -7.132 1.00 95.62 94 THR A N 1
ATOM 716 C CA . THR A 1 94 ? 5.718 16.118 -7.973 1.00 95.62 94 THR A CA 1
ATOM 717 C C . THR A 1 94 ? 4.371 15.939 -7.271 1.00 95.62 94 THR A C 1
ATOM 719 O O . THR A 1 94 ? 4.221 16.312 -6.110 1.00 95.62 94 THR A O 1
ATOM 722 N N . GLU A 1 95 ? 3.354 15.396 -7.942 1.00 94.12 95 GLU A N 1
ATOM 723 C CA . GLU A 1 95 ? 2.040 15.184 -7.313 1.00 94.12 95 GLU A CA 1
ATOM 724 C C . GLU A 1 95 ? 2.034 14.011 -6.325 1.00 94.12 95 GLU A C 1
ATOM 726 O O . GLU A 1 95 ? 1.259 14.027 -5.359 1.00 94.12 95 GLU A O 1
ATOM 731 N N . VAL A 1 96 ? 2.960 13.060 -6.491 1.00 97.31 96 VAL A N 1
ATOM 732 C CA . VAL A 1 96 ? 3.103 11.891 -5.617 1.00 97.31 96 VAL A CA 1
ATOM 733 C C . VAL A 1 96 ? 3.339 12.273 -4.151 1.00 97.31 96 VAL A C 1
ATOM 735 O O . VAL A 1 96 ? 2.808 11.623 -3.252 1.00 97.31 96 VAL A O 1
ATOM 738 N N . ILE A 1 97 ? 4.051 13.379 -3.880 1.00 97.38 97 ILE A N 1
ATOM 739 C CA . ILE A 1 97 ? 4.320 13.847 -2.507 1.00 97.38 97 ILE A CA 1
ATOM 740 C C . ILE A 1 97 ? 3.046 14.330 -1.809 1.00 97.38 97 ILE A C 1
ATOM 742 O O . ILE A 1 97 ? 2.880 14.141 -0.602 1.00 97.38 97 ILE A O 1
ATOM 746 N N . LYS A 1 98 ? 2.123 14.939 -2.567 1.00 96.44 98 LYS A N 1
ATOM 747 C CA . LYS A 1 98 ? 0.842 15.421 -2.041 1.00 96.44 98 LYS A CA 1
ATOM 748 C C . LYS A 1 98 ? -0.028 14.233 -1.656 1.00 96.44 98 LYS A C 1
ATOM 750 O O . LYS A 1 98 ? -0.644 14.254 -0.591 1.00 96.44 98 LYS A O 1
ATOM 755 N N . TYR A 1 99 ? -0.019 13.188 -2.485 1.00 97.88 99 TYR A N 1
ATOM 756 C CA . TYR A 1 99 ? -0.745 11.957 -2.206 1.00 97.88 99 TYR A CA 1
ATOM 757 C C . TYR A 1 99 ? -0.159 11.208 -1.004 1.00 97.88 99 TYR A C 1
ATOM 759 O O . TYR A 1 99 ? -0.899 10.867 -0.083 1.00 97.88 99 TYR A O 1
ATOM 767 N N . ALA A 1 100 ? 1.169 11.068 -0.935 1.00 96.94 100 ALA A N 1
ATOM 768 C CA . ALA A 1 100 ? 1.859 10.501 0.225 1.00 96.94 100 ALA A CA 1
ATOM 769 C C . ALA A 1 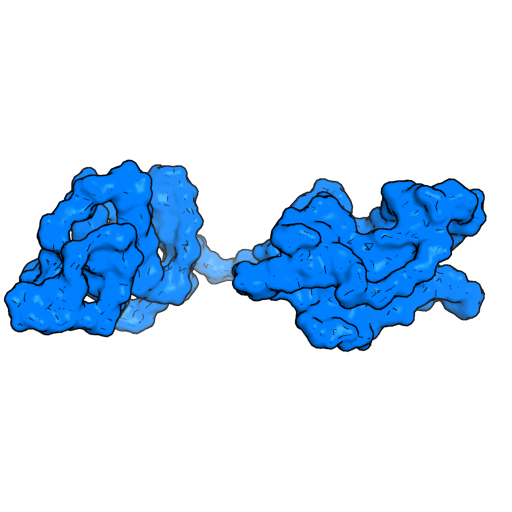100 ? 1.513 11.251 1.524 1.00 96.94 100 ALA A C 1
ATOM 771 O O . ALA A 1 100 ? 1.179 10.638 2.536 1.00 96.94 100 ALA A O 1
ATOM 772 N N . GLY A 1 101 ? 1.516 12.588 1.479 1.00 94.31 101 GLY A N 1
ATOM 773 C CA . GLY A 1 101 ? 1.147 13.429 2.617 1.00 94.31 101 GLY A CA 1
ATOM 774 C C . GLY A 1 101 ? -0.323 13.308 3.017 1.00 94.31 101 GLY A C 1
ATOM 775 O O . GLY A 1 101 ? -0.638 13.397 4.202 1.00 94.31 101 GLY A O 1
ATOM 776 N N . PHE A 1 102 ? -1.227 13.093 2.058 1.00 94.62 102 PHE A N 1
ATOM 777 C CA . PHE A 1 102 ? -2.623 12.772 2.349 1.00 94.62 102 PHE A CA 1
ATOM 778 C C . PHE A 1 102 ? -2.743 11.420 3.064 1.00 94.62 102 PHE A C 1
ATOM 780 O O . PHE A 1 102 ? -3.340 11.366 4.135 1.00 94.62 102 PHE A O 1
ATOM 787 N N . LEU A 1 103 ? -2.116 10.363 2.536 1.00 92.12 103 LEU A N 1
ATOM 788 C CA . LEU A 1 103 ? -2.127 9.030 3.148 1.00 92.12 103 LEU A CA 1
ATOM 789 C C . LEU A 1 103 ? -1.573 9.048 4.578 1.00 92.12 103 LEU A C 1
ATOM 791 O O . LEU A 1 103 ? -2.198 8.497 5.483 1.00 92.12 103 LEU A O 1
ATOM 795 N N . LEU A 1 104 ? -0.464 9.756 4.802 1.00 90.50 104 LEU A N 1
ATOM 796 C CA . LEU A 1 104 ? 0.136 9.888 6.127 1.00 90.50 104 LEU A CA 1
ATOM 797 C C . LEU A 1 104 ? -0.819 10.545 7.138 1.00 90.50 104 LEU A C 1
ATOM 799 O O . LEU A 1 104 ? -0.911 10.083 8.275 1.00 90.50 104 LEU A O 1
ATOM 803 N N . ARG A 1 105 ? -1.560 11.589 6.734 1.00 89.44 105 ARG A N 1
ATOM 804 C CA . ARG A 1 105 ? -2.570 12.242 7.593 1.00 89.44 105 ARG A CA 1
ATOM 805 C C . ARG A 1 105 ? -3.741 11.320 7.931 1.00 89.44 105 ARG A C 1
ATOM 807 O O . ARG A 1 105 ? -4.255 11.392 9.041 1.00 89.44 105 ARG A O 1
ATOM 814 N N . GLU A 1 106 ? -4.102 10.426 7.017 1.00 89.88 106 GLU A N 1
ATOM 815 C CA . GLU A 1 106 ? -5.116 9.383 7.224 1.00 89.88 106 GLU A CA 1
ATOM 816 C C . GLU A 1 106 ? -4.590 8.185 8.043 1.00 89.88 106 GLU A C 1
ATOM 818 O O . GLU A 1 106 ? -5.280 7.178 8.198 1.00 89.88 106 GLU A O 1
ATOM 823 N N . GLY A 1 107 ? -3.357 8.256 8.557 1.00 86.81 107 GLY A N 1
ATOM 824 C CA . GLY A 1 107 ? -2.737 7.181 9.333 1.00 86.81 107 GLY A CA 1
ATOM 825 C C . GLY A 1 107 ? -2.287 5.984 8.491 1.00 86.81 107 GLY A C 1
ATOM 826 O O . GLY A 1 107 ? -2.014 4.919 9.044 1.00 86.81 107 GLY A O 1
ATOM 827 N N . LYS A 1 108 ? -2.197 6.138 7.165 1.00 86.75 108 LYS A N 1
ATOM 828 C CA . LYS A 1 108 ? -1.710 5.112 6.239 1.00 86.75 108 LYS A CA 1
ATOM 829 C C . LYS A 1 108 ? -0.226 5.340 5.972 1.00 86.75 108 LYS A C 1
ATOM 831 O O . LYS A 1 108 ? 0.166 6.358 5.404 1.00 86.75 108 LYS A O 1
ATOM 836 N N . ALA A 1 109 ? 0.604 4.393 6.396 1.00 84.19 109 ALA A N 1
ATOM 837 C CA . ALA A 1 109 ? 2.042 4.469 6.182 1.00 84.19 109 ALA A CA 1
ATOM 838 C C . ALA A 1 109 ? 2.392 4.247 4.702 1.00 84.19 109 ALA A C 1
ATOM 840 O O . ALA A 1 109 ? 1.847 3.350 4.062 1.00 84.19 109 ALA A O 1
ATOM 841 N N . VAL A 1 110 ? 3.331 5.052 4.200 1.00 93.81 110 VAL A N 1
ATOM 842 C CA . VAL A 1 110 ? 3.986 4.904 2.895 1.00 93.81 110 VAL A CA 1
ATOM 843 C C . VAL A 1 110 ? 5.477 4.755 3.167 1.00 93.81 110 VAL A C 1
ATOM 845 O O . VAL A 1 110 ? 6.036 5.605 3.859 1.00 93.81 110 VAL A O 1
ATOM 848 N N . LYS A 1 111 ? 6.126 3.700 2.660 1.00 94.06 111 LYS A N 1
ATOM 849 C CA . LYS A 1 111 ? 7.556 3.472 2.945 1.00 94.06 111 LYS A CA 1
ATOM 850 C C . LYS A 1 111 ? 8.466 4.326 2.057 1.00 94.06 111 LYS A C 1
ATOM 852 O O . LYS A 1 111 ? 9.460 4.867 2.535 1.00 94.06 111 LYS A O 1
ATOM 857 N N . GLN A 1 112 ? 8.162 4.415 0.762 1.00 97.19 112 GLN A N 1
ATOM 858 C CA . GLN A 1 112 ? 9.067 4.999 -0.231 1.00 97.19 112 GLN A CA 1
ATOM 859 C C . GLN A 1 112 ? 8.316 5.769 -1.322 1.00 97.19 112 GLN A C 1
ATOM 861 O O . GLN A 1 112 ? 7.177 5.446 -1.664 1.00 97.19 112 GLN A O 1
ATOM 866 N N . LEU A 1 113 ? 8.992 6.755 -1.912 1.00 98.44 113 LEU A N 1
ATOM 867 C CA . LEU A 1 113 ? 8.571 7.420 -3.144 1.00 98.44 113 LEU A CA 1
ATOM 868 C C . LEU A 1 113 ? 9.613 7.186 -4.230 1.00 98.44 113 LEU A C 1
ATOM 870 O O . LEU A 1 113 ? 10.813 7.307 -3.977 1.00 98.44 113 LEU A O 1
ATOM 874 N N . ALA A 1 114 ? 9.158 6.917 -5.446 1.00 98.38 114 ALA A N 1
ATOM 875 C CA . ALA A 1 114 ? 10.019 6.765 -6.603 1.00 98.38 114 ALA A CA 1
ATOM 876 C C . ALA A 1 114 ? 9.607 7.702 -7.738 1.00 98.38 114 ALA A C 1
ATOM 878 O O . ALA A 1 114 ? 8.432 8.023 -7.913 1.00 98.38 114 ALA A O 1
ATOM 879 N N . ILE A 1 115 ? 10.585 8.109 -8.539 1.00 98.56 115 ILE A N 1
ATOM 880 C CA . ILE A 1 115 ? 10.361 8.792 -9.808 1.00 98.56 115 ILE A CA 1
ATOM 881 C C . ILE A 1 115 ? 11.202 8.137 -10.902 1.00 98.56 115 ILE A C 1
ATOM 883 O O . ILE A 1 115 ? 12.355 7.759 -10.673 1.00 98.56 115 ILE A O 1
ATOM 887 N N . THR A 1 116 ? 10.624 7.966 -12.092 1.00 98.62 116 THR A N 1
ATOM 888 C CA . THR A 1 116 ? 11.295 7.274 -13.198 1.00 98.62 116 THR A CA 1
ATOM 889 C C . THR A 1 116 ? 10.831 7.726 -14.578 1.00 98.62 116 THR A C 1
ATOM 891 O O . THR A 1 116 ? 9.705 8.174 -14.761 1.00 98.62 116 THR A O 1
ATOM 894 N N . ASN A 1 117 ? 11.692 7.552 -15.580 1.00 97.94 117 ASN A N 1
ATOM 895 C CA . ASN A 1 117 ? 11.346 7.626 -17.003 1.00 97.94 117 ASN A CA 1
ATOM 896 C C . ASN A 1 117 ? 11.511 6.269 -17.720 1.00 97.94 117 ASN A C 1
ATOM 898 O O . ASN A 1 117 ? 11.664 6.210 -18.940 1.00 97.94 117 ASN A O 1
ATOM 902 N N . GLY A 1 118 ? 11.551 5.176 -16.955 1.00 97.25 118 GLY A N 1
ATOM 903 C CA . GLY A 1 118 ? 11.816 3.820 -17.426 1.00 97.25 118 GLY A CA 1
ATOM 904 C C . GLY A 1 118 ? 13.300 3.447 -17.454 1.00 97.25 118 GLY A C 1
ATOM 905 O O . GLY A 1 118 ? 13.618 2.296 -17.167 1.00 97.25 118 GLY A O 1
ATOM 906 N N . LEU A 1 119 ? 14.209 4.392 -17.736 1.00 97.88 119 LEU A N 1
ATOM 907 C CA . LEU A 1 119 ? 15.658 4.134 -17.757 1.00 97.88 119 LEU A CA 1
ATOM 908 C C . LEU A 1 119 ? 16.372 4.590 -16.480 1.00 97.88 119 LEU A C 1
ATOM 910 O O . LEU A 1 119 ? 17.190 3.863 -15.925 1.00 97.88 119 LEU A O 1
ATOM 914 N N . LEU A 1 120 ? 16.054 5.785 -15.995 1.00 98.19 120 LEU A N 1
ATOM 915 C CA . LEU A 1 120 ? 16.559 6.302 -14.731 1.00 98.19 120 LEU A CA 1
ATOM 916 C C . LEU A 1 120 ? 15.494 6.092 -13.658 1.00 98.19 120 LEU A C 1
ATOM 918 O O . LEU A 1 120 ? 14.323 6.401 -13.881 1.00 98.19 120 LEU A O 1
ATOM 922 N N . TRP A 1 121 ? 15.900 5.589 -12.499 1.00 98.19 121 TRP A N 1
ATOM 923 C CA . TRP A 1 121 ? 15.041 5.453 -11.329 1.00 98.19 121 TRP A CA 1
ATOM 924 C C . TRP A 1 121 ? 15.702 6.118 -10.127 1.00 98.19 121 TRP A C 1
ATOM 926 O O . TRP A 1 121 ? 16.870 5.862 -9.826 1.00 98.19 121 TRP A O 1
ATOM 936 N N . GLU A 1 122 ? 14.939 6.957 -9.436 1.00 98.19 122 GLU A N 1
ATOM 937 C CA . GLU A 1 122 ? 15.309 7.535 -8.148 1.00 98.19 122 GLU A CA 1
ATOM 938 C C . GLU A 1 122 ? 14.275 7.102 -7.113 1.00 98.19 122 GLU A C 1
ATOM 940 O O . GLU A 1 122 ? 13.085 7.348 -7.293 1.00 98.19 122 GLU A O 1
ATOM 945 N N . VAL A 1 123 ? 14.727 6.449 -6.044 1.00 98.19 123 VAL A N 1
ATOM 946 C CA . VAL A 1 123 ? 13.895 5.943 -4.949 1.00 98.19 123 VAL A CA 1
ATOM 947 C C . VAL A 1 123 ? 14.360 6.588 -3.652 1.00 98.19 123 VAL A C 1
ATOM 949 O O . VAL A 1 123 ? 15.552 6.574 -3.338 1.00 98.19 123 VAL A O 1
ATOM 952 N N . ASN A 1 124 ? 13.418 7.153 -2.906 1.00 98.12 124 ASN A N 1
ATOM 953 C CA . ASN A 1 124 ? 13.658 7.873 -1.664 1.00 98.12 124 ASN A CA 1
ATOM 954 C C . ASN A 1 124 ? 12.777 7.306 -0.551 1.00 98.12 124 ASN A C 1
ATOM 956 O O . ASN A 1 124 ? 11.640 6.896 -0.792 1.00 98.12 124 ASN A O 1
ATOM 960 N N . GLU A 1 125 ? 13.285 7.319 0.672 1.00 96.81 125 GLU A N 1
ATOM 961 C CA . GLU A 1 125 ? 12.504 7.005 1.863 1.00 96.81 125 GLU A CA 1
ATOM 962 C C . GLU A 1 125 ? 11.445 8.088 2.108 1.00 96.81 125 GLU A C 1
ATOM 964 O O . GLU A 1 125 ? 11.666 9.268 1.838 1.00 96.81 125 GLU A O 1
ATOM 969 N N . TYR A 1 126 ? 10.293 7.714 2.654 1.00 96.00 126 TYR A N 1
ATOM 970 C CA . TYR A 1 126 ? 9.262 8.654 3.083 1.00 96.00 126 TYR A CA 1
ATOM 971 C C . TYR A 1 126 ? 8.999 8.491 4.590 1.00 96.00 126 TYR A C 1
ATOM 973 O O . TYR A 1 126 ? 8.948 7.360 5.066 1.00 96.00 126 TYR A O 1
ATOM 981 N N . PRO A 1 127 ? 8.828 9.577 5.374 1.00 95.00 127 PRO A N 1
ATOM 982 C CA . PRO A 1 127 ? 8.677 10.980 4.970 1.00 95.00 127 PRO A CA 1
ATOM 983 C C . PRO A 1 127 ? 9.976 11.791 4.872 1.00 95.00 127 PRO A C 1
ATOM 985 O O . PRO A 1 127 ? 9.919 12.964 4.514 1.00 95.00 127 PRO A O 1
ATOM 988 N N . SER A 1 128 ? 11.133 11.204 5.192 1.00 95.56 128 SER A N 1
ATOM 989 C CA . SER A 1 128 ? 12.422 11.913 5.248 1.00 95.56 128 SER A CA 1
ATOM 990 C C . SER A 1 128 ? 12.895 12.440 3.887 1.00 95.56 128 SER A C 1
ATOM 992 O O . SER A 1 128 ? 13.655 13.406 3.840 1.00 95.56 128 SER A O 1
ATOM 994 N N . LEU A 1 129 ? 12.449 11.813 2.792 1.00 95.62 129 LEU A N 1
ATOM 995 C CA . LEU A 1 129 ? 12.947 12.019 1.429 1.00 95.62 129 LEU A CA 1
ATOM 996 C C . LEU A 1 129 ? 14.454 11.765 1.306 1.00 95.62 129 LEU A C 1
ATOM 998 O O . LEU A 1 129 ? 15.115 12.332 0.436 1.00 95.62 129 LEU A O 1
ATOM 1002 N N . SER A 1 130 ? 14.998 10.904 2.172 1.00 95.88 130 SER A N 1
ATOM 1003 C CA . SER A 1 130 ? 16.392 10.484 2.098 1.00 95.88 130 SER A CA 1
ATOM 1004 C C . SER A 1 130 ? 16.607 9.602 0.851 1.00 95.88 130 SER A C 1
ATOM 1006 O O . SER A 1 130 ? 15.787 8.717 0.580 1.00 95.88 130 SER A O 1
ATOM 1008 N N . PRO A 1 131 ? 17.667 9.822 0.049 1.00 97.06 131 PRO A N 1
ATOM 1009 C CA . PRO A 1 131 ? 17.925 8.987 -1.121 1.00 97.06 131 PRO A CA 1
ATOM 1010 C C . PRO A 1 131 ? 18.274 7.551 -0.715 1.00 97.06 131 PRO A C 1
ATOM 1012 O O . PRO A 1 131 ? 19.227 7.339 0.034 1.00 97.06 131 PRO A O 1
ATOM 1015 N N . LEU A 1 132 ? 17.546 6.569 -1.252 1.00 96.00 132 LEU A N 1
ATOM 1016 C CA . LEU A 1 132 ? 17.823 5.140 -1.055 1.00 96.00 132 LEU A CA 1
ATOM 1017 C C . LEU A 1 132 ? 18.552 4.548 -2.259 1.00 96.00 132 LEU A C 1
ATOM 1019 O O . LEU A 1 132 ? 19.587 3.897 -2.119 1.00 96.00 132 LEU A O 1
ATOM 1023 N N . HIS A 1 133 ? 18.022 4.796 -3.459 1.00 96.56 133 HIS A N 1
ATOM 1024 C CA . HIS A 1 133 ? 18.577 4.271 -4.699 1.00 96.56 133 HIS A CA 1
ATOM 1025 C C . HIS A 1 133 ? 18.520 5.311 -5.810 1.00 96.56 133 HIS A C 1
ATOM 1027 O O . HIS A 1 133 ? 17.524 6.009 -5.989 1.00 96.56 133 HIS A O 1
ATOM 1033 N N . LYS A 1 134 ? 19.586 5.367 -6.605 1.00 96.69 134 LYS A N 1
ATOM 1034 C CA . LYS A 1 134 ? 19.628 6.090 -7.871 1.00 96.69 134 LYS A CA 1
ATOM 1035 C C . LYS A 1 134 ? 20.350 5.223 -8.882 1.00 96.69 134 LYS A C 1
ATOM 1037 O O . LYS A 1 134 ? 21.536 4.947 -8.719 1.00 96.69 134 LYS A O 1
ATOM 1042 N N . LEU A 1 135 ? 19.622 4.766 -9.888 1.00 95.25 135 LEU A N 1
ATOM 1043 C CA . LEU A 1 135 ? 20.107 3.755 -10.818 1.00 95.25 135 LEU A CA 1
ATOM 1044 C C . LEU A 1 135 ? 19.730 4.122 -12.252 1.00 95.25 135 LEU A C 1
ATOM 1046 O O . LEU A 1 135 ? 18.576 4.418 -12.558 1.00 95.25 135 LEU A O 1
ATOM 1050 N N . ASP A 1 136 ? 20.734 4.114 -13.120 1.00 96.56 136 ASP A N 1
ATOM 1051 C CA . ASP A 1 136 ? 20.573 4.268 -14.560 1.00 96.56 136 ASP A CA 1
ATOM 1052 C C . ASP A 1 136 ? 20.667 2.881 -15.190 1.00 96.56 136 ASP A C 1
ATOM 1054 O O . ASP A 1 136 ? 21.758 2.324 -15.361 1.00 96.56 136 ASP A O 1
ATOM 1058 N N . ILE A 1 137 ? 19.515 2.300 -15.528 1.00 95.00 137 ILE A N 1
ATOM 1059 C CA . ILE A 1 137 ? 19.503 0.998 -16.183 1.00 95.00 137 ILE A CA 1
ATOM 1060 C C . ILE A 1 137 ? 20.036 1.075 -17.608 1.00 95.00 137 ILE A C 1
ATOM 1062 O O . ILE A 1 137 ? 20.193 0.015 -18.192 1.00 95.00 137 ILE A O 1
ATOM 1066 N N . ASN A 1 138 ? 20.329 2.246 -18.179 1.00 95.06 138 ASN A N 1
ATOM 1067 C CA . ASN A 1 138 ? 20.910 2.421 -19.510 1.00 95.06 138 ASN A CA 1
ATOM 1068 C C . ASN A 1 138 ? 22.409 2.772 -19.484 1.00 95.06 138 ASN A C 1
ATOM 1070 O O . ASN A 1 138 ? 22.974 3.053 -20.540 1.00 95.06 138 ASN A O 1
ATOM 1074 N N . ASP A 1 139 ? 23.069 2.719 -18.319 1.00 95.44 139 ASP A N 1
ATOM 1075 C CA . ASP A 1 139 ? 24.516 2.936 -18.227 1.00 95.44 139 ASP A CA 1
ATOM 1076 C C . ASP A 1 139 ? 25.259 1.947 -19.155 1.00 95.44 139 ASP A C 1
ATOM 1078 O O . ASP A 1 139 ? 25.193 0.727 -18.933 1.00 95.44 139 ASP A O 1
ATOM 1082 N N . PRO A 1 140 ? 25.968 2.435 -20.196 1.00 92.25 140 PRO A N 1
ATOM 1083 C CA . PRO A 1 140 ? 26.644 1.580 -21.168 1.00 92.25 140 PRO A CA 1
ATOM 1084 C C . PRO A 1 140 ? 27.825 0.816 -20.562 1.00 92.25 140 PRO A C 1
ATOM 1086 O O . PRO A 1 140 ? 28.289 -0.154 -21.158 1.00 92.25 140 PRO A O 1
ATOM 1089 N N . LYS A 1 141 ? 28.315 1.231 -19.387 1.00 95.31 141 LYS A N 1
ATOM 1090 C CA . LYS A 1 141 ? 29.378 0.530 -18.659 1.00 95.31 141 LYS A CA 1
ATOM 1091 C C . LYS A 1 141 ? 28.855 -0.681 -17.893 1.00 95.31 141 LYS A C 1
ATOM 1093 O O . LYS A 1 141 ? 29.654 -1.532 -17.515 1.00 95.31 141 LYS A O 1
ATOM 1098 N N . LYS A 1 142 ? 27.541 -0.760 -17.662 1.00 94.44 142 LYS A N 1
ATOM 1099 C CA . LYS A 1 142 ? 26.911 -1.836 -16.896 1.00 94.44 142 LYS A CA 1
ATOM 1100 C C . LYS A 1 142 ? 26.303 -2.878 -17.814 1.00 94.44 142 LYS A C 1
ATOM 1102 O O . LYS A 1 142 ? 25.547 -2.562 -18.743 1.00 94.44 142 LYS A O 1
ATOM 1107 N N . ARG A 1 143 ? 26.555 -4.146 -17.498 1.00 96.12 143 ARG A N 1
ATOM 1108 C CA . ARG A 1 143 ? 25.846 -5.260 -18.135 1.00 96.12 143 ARG A CA 1
ATOM 1109 C C . ARG A 1 143 ? 24.379 -5.282 -17.680 1.00 96.12 143 ARG A C 1
ATOM 1111 O O . ARG A 1 143 ? 24.082 -4.837 -16.570 1.00 96.12 143 ARG A O 1
ATOM 1118 N N . PRO A 1 144 ? 23.449 -5.833 -18.481 1.00 96.38 144 PRO A N 1
ATOM 1119 C CA . PRO A 1 144 ? 22.044 -5.941 -18.085 1.00 96.38 144 PRO A CA 1
ATOM 1120 C C . PRO A 1 144 ? 21.830 -6.637 -16.735 1.00 96.38 144 PRO A C 1
ATOM 1122 O O . PRO A 1 144 ? 20.948 -6.236 -15.988 1.00 96.38 144 PRO A O 1
ATOM 1125 N N . GLN A 1 145 ? 22.662 -7.621 -16.385 1.00 96.06 145 GLN A N 1
ATOM 1126 C CA . GLN A 1 145 ? 22.612 -8.327 -15.100 1.00 96.06 145 GLN A CA 1
ATOM 1127 C C . GLN A 1 145 ? 22.944 -7.414 -13.912 1.00 96.06 145 GLN A C 1
ATOM 1129 O O . GLN A 1 145 ? 22.323 -7.521 -12.859 1.00 96.06 145 GLN A O 1
ATOM 1134 N N . GLU A 1 146 ? 23.906 -6.503 -14.074 1.00 95.88 146 GLU A N 1
ATOM 1135 C CA . GLU A 1 146 ? 24.294 -5.551 -13.026 1.00 95.88 146 GLU A CA 1
ATOM 1136 C C . GLU A 1 146 ? 23.174 -4.533 -12.794 1.00 95.88 146 GLU A C 1
ATOM 1138 O O . GLU A 1 146 ? 22.767 -4.309 -11.656 1.00 95.88 146 GLU A O 1
ATOM 1143 N N . ALA A 1 147 ? 22.604 -3.996 -13.876 1.00 95.94 147 ALA A N 1
ATOM 1144 C CA . ALA A 1 147 ? 21.445 -3.110 -13.802 1.00 95.94 147 ALA A CA 1
ATOM 1145 C C . ALA A 1 147 ? 20.204 -3.820 -13.225 1.00 95.94 147 ALA A C 1
ATOM 1147 O O . ALA A 1 147 ? 19.490 -3.243 -12.408 1.00 95.94 147 ALA A O 1
ATOM 1148 N N . ALA A 1 148 ? 19.969 -5.082 -13.598 1.00 96.56 148 ALA A N 1
ATOM 1149 C CA . ALA A 1 148 ? 18.896 -5.903 -13.043 1.00 96.56 148 ALA A CA 1
ATOM 1150 C C . ALA A 1 148 ? 19.064 -6.117 -11.536 1.00 96.56 148 ALA A C 1
ATOM 1152 O O . ALA A 1 148 ? 18.094 -5.992 -10.796 1.00 96.56 148 ALA A O 1
ATOM 1153 N N . LEU A 1 149 ? 20.284 -6.389 -11.064 1.00 95.25 149 LEU A N 1
ATOM 1154 C CA . LEU A 1 149 ? 20.560 -6.552 -9.639 1.00 95.25 149 LEU A CA 1
ATOM 1155 C C . LEU A 1 149 ? 20.324 -5.254 -8.856 1.00 95.25 149 LEU A C 1
ATOM 1157 O O . LEU A 1 149 ? 19.733 -5.295 -7.779 1.00 95.25 149 LEU A O 1
ATOM 1161 N N . GLU A 1 150 ? 20.767 -4.108 -9.374 1.00 94.81 150 GLU A N 1
ATOM 1162 C CA . GLU A 1 150 ? 20.514 -2.804 -8.743 1.00 94.81 150 GLU A CA 1
ATOM 1163 C C . GLU A 1 150 ? 19.019 -2.487 -8.675 1.00 94.81 150 GLU A C 1
ATOM 1165 O O . GLU A 1 150 ? 18.517 -2.099 -7.620 1.00 94.81 150 GLU A O 1
ATOM 1170 N N . LEU A 1 151 ? 18.295 -2.714 -9.772 1.00 95.69 151 LEU A N 1
ATOM 1171 C CA . LEU A 1 151 ? 16.852 -2.513 -9.818 1.00 95.69 151 LEU A CA 1
ATOM 1172 C C . LEU A 1 151 ? 16.117 -3.478 -8.872 1.00 95.69 151 LEU A C 1
ATOM 1174 O O . LEU A 1 151 ? 15.200 -3.069 -8.163 1.00 95.69 151 LEU A O 1
ATOM 1178 N N . ALA A 1 152 ? 16.550 -4.740 -8.802 1.00 95.50 152 ALA A N 1
ATOM 1179 C CA . ALA A 1 152 ? 15.985 -5.725 -7.889 1.00 95.50 152 ALA A CA 1
ATOM 1180 C C . ALA A 1 152 ? 16.187 -5.335 -6.418 1.00 95.50 152 ALA A C 1
ATOM 1182 O O . ALA A 1 152 ? 15.269 -5.468 -5.614 1.00 95.50 152 ALA A O 1
ATOM 1183 N N . ARG A 1 153 ? 17.351 -4.787 -6.052 1.00 93.94 153 ARG A N 1
ATOM 1184 C CA . ARG A 1 153 ? 17.584 -4.285 -4.685 1.00 93.94 153 ARG A CA 1
ATOM 1185 C C . ARG A 1 153 ? 16.612 -3.175 -4.294 1.00 93.94 153 ARG A C 1
ATOM 1187 O O . ARG A 1 153 ? 16.261 -3.091 -3.124 1.00 93.94 153 ARG A O 1
ATOM 1194 N N . ALA A 1 154 ? 16.199 -2.354 -5.255 1.00 94.44 154 ALA A N 1
ATOM 1195 C CA . ALA A 1 154 ? 15.289 -1.247 -5.004 1.00 94.44 154 ALA A CA 1
ATOM 1196 C C . ALA A 1 154 ? 13.818 -1.685 -4.967 1.00 94.44 154 ALA A C 1
ATOM 1198 O O . ALA A 1 154 ? 13.062 -1.188 -4.141 1.00 94.44 154 ALA A O 1
ATOM 1199 N N . LEU A 1 155 ? 13.402 -2.574 -5.879 1.00 95.94 155 LEU A N 1
ATOM 1200 C CA . LEU A 1 155 ? 11.982 -2.783 -6.188 1.00 95.94 155 LEU A CA 1
ATOM 1201 C C . LEU A 1 155 ? 11.560 -4.250 -6.338 1.00 95.94 155 LEU A C 1
ATOM 1203 O O . LEU A 1 155 ? 10.418 -4.503 -6.716 1.00 95.94 155 LEU A O 1
ATOM 1207 N N . TRP A 1 156 ? 12.422 -5.237 -6.080 1.00 94.50 156 TRP A N 1
ATOM 1208 C CA . TRP A 1 156 ? 12.026 -6.641 -6.233 1.00 94.50 156 TRP A CA 1
ATOM 1209 C C . TRP A 1 156 ? 10.968 -7.006 -5.197 1.00 94.50 156 TRP A C 1
ATOM 1211 O O . TRP A 1 156 ? 11.209 -6.918 -3.990 1.00 94.50 156 TRP A O 1
ATOM 1221 N N . ARG A 1 157 ? 9.793 -7.436 -5.671 1.00 91.50 157 ARG A N 1
ATOM 1222 C CA . ARG A 1 157 ? 8.650 -7.713 -4.804 1.00 91.50 157 ARG A CA 1
ATOM 1223 C C . ARG A 1 157 ? 9.011 -8.668 -3.665 1.00 91.50 157 ARG A C 1
ATOM 1225 O O . ARG A 1 157 ? 8.758 -8.278 -2.542 1.00 91.50 157 ARG A O 1
ATOM 1232 N N . PRO A 1 158 ? 9.683 -9.819 -3.859 1.00 87.50 158 PRO A N 1
ATOM 1233 C CA . PRO A 1 158 ? 10.060 -10.709 -2.756 1.00 87.50 158 PRO A CA 1
ATOM 1234 C C . PRO A 1 158 ? 10.932 -10.091 -1.650 1.00 87.50 158 PRO A C 1
ATOM 1236 O O . PRO A 1 158 ? 10.991 -10.659 -0.566 1.00 87.50 158 PRO A O 1
ATOM 1239 N N . LEU A 1 159 ? 11.624 -8.971 -1.902 1.00 86.00 159 LEU A N 1
ATOM 1240 C CA . LEU A 1 159 ? 12.406 -8.264 -0.878 1.00 86.00 159 LEU A CA 1
ATOM 1241 C C . LEU A 1 159 ? 11.597 -7.194 -0.141 1.00 86.00 159 LEU A C 1
ATOM 1243 O O . LEU A 1 159 ? 11.898 -6.888 1.009 1.00 86.00 159 LEU A O 1
ATOM 1247 N N . LEU A 1 160 ? 10.611 -6.595 -0.811 1.00 83.12 160 LEU A N 1
ATOM 1248 C CA . LEU A 1 160 ? 9.781 -5.523 -0.252 1.00 83.12 160 LEU A CA 1
ATOM 1249 C C . LEU A 1 160 ? 8.480 -6.033 0.368 1.00 83.12 160 LEU A C 1
ATOM 1251 O O . LEU A 1 160 ? 7.980 -5.447 1.327 1.00 83.12 160 LEU A O 1
ATOM 1255 N N . TYR A 1 161 ? 7.937 -7.086 -0.231 1.00 78.69 161 TYR A N 1
ATOM 1256 C CA . TYR A 1 161 ? 6.705 -7.747 0.141 1.00 78.69 161 TYR A CA 1
ATOM 1257 C C . TYR A 1 161 ? 6.930 -8.512 1.426 1.00 78.69 161 TYR A C 1
ATOM 1259 O O . TYR A 1 161 ? 7.729 -9.450 1.482 1.00 78.69 161 TYR A O 1
ATOM 1267 N N . ASN A 1 162 ? 6.175 -8.129 2.439 1.00 70.88 162 ASN A N 1
ATOM 1268 C CA . ASN A 1 162 ? 5.982 -8.975 3.582 1.00 70.88 162 ASN A CA 1
ATOM 1269 C C . ASN A 1 162 ? 4.688 -9.743 3.305 1.00 70.88 162 ASN A C 1
ATOM 1271 O O . ASN A 1 162 ? 3.622 -9.120 3.253 1.00 70.88 162 ASN A O 1
ATOM 1275 N N . PRO A 1 163 ? 4.735 -11.071 3.076 1.00 58.47 163 PRO A N 1
ATOM 1276 C CA . PRO A 1 163 ? 3.500 -11.822 2.956 1.00 58.47 163 PRO A CA 1
ATOM 1277 C C . PRO A 1 163 ? 2.635 -11.491 4.168 1.00 58.47 163 PRO A C 1
ATOM 1279 O O . PRO A 1 163 ? 3.174 -11.428 5.284 1.00 58.47 163 PRO A O 1
ATOM 1282 N N . PRO A 1 164 ? 1.318 -11.271 3.975 1.00 53.50 164 PRO A N 1
ATOM 1283 C CA . PRO A 1 164 ? 0.448 -11.220 5.131 1.00 53.50 164 PRO A CA 1
ATOM 1284 C C . PRO A 1 164 ? 0.748 -12.518 5.879 1.00 53.50 164 PRO A C 1
ATOM 1286 O O . PRO A 1 164 ? 0.919 -13.546 5.206 1.00 53.50 164 PRO A O 1
ATOM 1289 N N . PRO A 1 165 ? 0.966 -12.466 7.208 1.00 49.00 165 PRO A N 1
ATOM 1290 C CA . PRO A 1 165 ? 1.433 -13.621 7.956 1.00 49.00 165 PRO A CA 1
ATOM 1291 C C . PRO A 1 165 ? 0.607 -14.805 7.490 1.00 49.00 165 PRO A C 1
ATOM 1293 O O . PRO A 1 165 ? -0.624 -14.733 7.564 1.00 49.00 165 PRO A O 1
ATOM 1296 N N . ALA A 1 166 ? 1.277 -15.801 6.886 1.00 46.19 166 ALA A N 1
ATOM 1297 C CA . ALA A 1 166 ? 0.594 -16.967 6.343 1.00 46.19 166 ALA A CA 1
ATOM 1298 C C . ALA A 1 166 ? -0.414 -17.387 7.409 1.00 46.19 166 ALA A C 1
ATOM 1300 O O . ALA A 1 166 ? 0.006 -17.413 8.575 1.00 46.19 166 ALA A O 1
ATOM 1301 N N . PRO A 1 167 ? -1.707 -17.602 7.078 1.00 42.88 167 PRO A N 1
ATOM 1302 C CA . PRO A 1 167 ? -2.685 -17.993 8.081 1.00 42.88 167 PRO A CA 1
ATOM 1303 C C . PRO A 1 167 ? -2.042 -19.146 8.823 1.00 42.88 167 PRO A C 1
ATOM 1305 O O . PRO A 1 167 ? -1.741 -20.161 8.194 1.00 42.88 167 PRO A O 1
ATOM 1308 N N . LEU A 1 168 ? -1.658 -18.897 10.083 1.00 41.31 168 LEU A N 1
ATOM 1309 C CA . LEU A 1 168 ? -0.769 -19.782 10.820 1.00 41.31 168 LEU A CA 1
ATOM 1310 C C . LEU A 1 168 ? -1.413 -21.150 10.700 1.00 41.31 168 LEU A C 1
ATOM 1312 O O . LEU A 1 168 ? -2.531 -21.336 11.181 1.00 41.31 168 LEU A O 1
ATOM 1316 N N . VAL A 1 169 ? -0.769 -22.061 9.977 1.00 40.47 169 VAL A N 1
ATOM 1317 C CA . VAL A 1 169 ? -1.252 -23.427 9.834 1.00 40.47 169 VAL A CA 1
ATOM 1318 C C . VAL A 1 169 ? -1.133 -24.004 11.241 1.00 40.47 169 VAL A C 1
ATOM 1320 O O . VAL A 1 169 ? -0.045 -24.364 11.675 1.00 40.47 169 VAL A O 1
ATOM 1323 N N . GLY A 1 170 ? -2.224 -23.922 12.007 1.00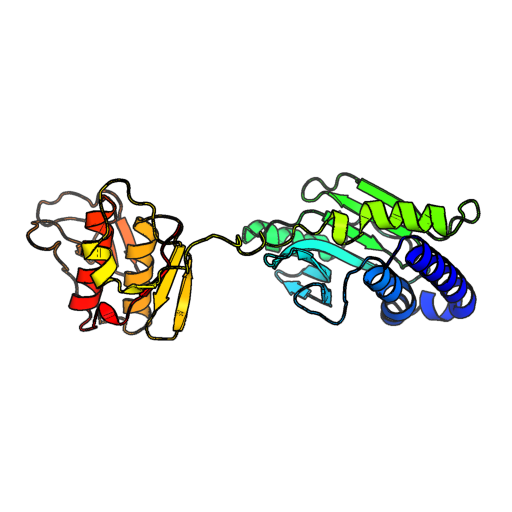 41.53 170 GLY A N 1
ATOM 1324 C CA . GLY A 1 170 ? -2.231 -24.153 13.453 1.00 41.53 170 GLY A CA 1
ATOM 1325 C C . GLY A 1 170 ? -2.911 -23.080 14.318 1.00 41.53 170 GLY A C 1
ATOM 1326 O O . GLY A 1 170 ? -3.073 -23.327 15.509 1.00 41.53 170 GLY A O 1
ATOM 1327 N N . SER A 1 171 ? -3.359 -21.932 13.790 1.00 40.09 171 SER A N 1
ATOM 1328 C CA . SER A 1 171 ? -4.344 -21.127 14.530 1.00 40.09 171 SER A CA 1
ATOM 1329 C C . SER A 1 171 ? -5.661 -21.904 14.543 1.00 40.09 171 SER A C 1
ATOM 1331 O O . SER A 1 171 ? -6.144 -22.258 13.463 1.00 40.09 171 SER A O 1
ATOM 1333 N N . PRO A 1 172 ? -6.242 -22.209 15.718 1.00 43.56 172 PRO A N 1
ATOM 1334 C CA . PRO A 1 172 ? -7.566 -22.811 15.768 1.00 43.56 172 PRO A CA 1
ATOM 1335 C C . PRO A 1 172 ? -8.537 -21.931 14.966 1.00 43.56 172 PRO A C 1
ATOM 1337 O O . PRO A 1 172 ? -8.325 -20.715 14.915 1.00 43.56 172 PRO A O 1
ATOM 1340 N N . PRO A 1 173 ? -9.552 -22.524 14.305 1.00 48.06 173 PRO A N 1
ATOM 1341 C CA . PRO A 1 173 ? -10.481 -21.784 13.454 1.00 48.06 173 PRO A CA 1
ATOM 1342 C C . PRO A 1 173 ? -10.932 -20.527 14.188 1.00 48.06 173 PRO A C 1
ATOM 1344 O O . PRO A 1 173 ? -11.296 -20.628 15.363 1.00 48.06 173 PRO A O 1
ATOM 1347 N N . GLU A 1 174 ? -10.847 -19.366 13.527 1.00 57.22 174 GLU A N 1
ATOM 1348 C CA . GLU A 1 174 ? -11.262 -18.091 14.112 1.00 57.22 174 GLU A CA 1
ATOM 1349 C C . GLU A 1 174 ? -12.656 -18.276 14.698 1.00 57.22 174 GLU A C 1
ATOM 1351 O O . GLU A 1 174 ? -13.646 -18.462 13.987 1.00 57.22 174 GLU A O 1
ATOM 1356 N N . ARG A 1 175 ? -12.715 -18.353 16.030 1.00 77.56 175 ARG A N 1
ATOM 1357 C CA . ARG A 1 175 ? -13.935 -18.757 16.706 1.00 77.56 175 ARG A CA 1
ATOM 1358 C C . ARG A 1 175 ? -14.844 -17.548 16.713 1.00 77.56 175 ARG A C 1
ATOM 1360 O O . ARG A 1 175 ? -14.719 -16.673 17.566 1.00 77.56 175 ARG A O 1
ATOM 1367 N N . THR A 1 176 ? -15.750 -17.492 15.750 1.00 88.12 176 THR A N 1
ATOM 1368 C CA . THR A 1 176 ? -16.836 -16.524 15.776 1.00 88.12 176 THR A CA 1
ATOM 1369 C C . THR A 1 176 ? -17.854 -16.957 16.823 1.00 88.12 176 THR A C 1
ATOM 1371 O O . THR A 1 176 ? -18.379 -18.067 16.759 1.00 88.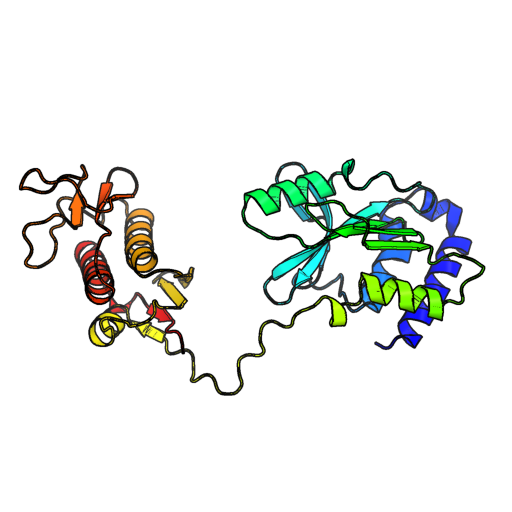12 176 THR A O 1
ATOM 1374 N N . VAL A 1 177 ? -18.143 -16.079 17.778 1.00 92.62 177 VAL A N 1
ATOM 1375 C CA . VAL A 1 177 ? -19.209 -16.273 18.774 1.00 92.62 177 VAL A CA 1
ATOM 1376 C C . VAL A 1 177 ? -20.182 -15.108 18.702 1.00 92.62 177 VAL A C 1
ATOM 1378 O O . VAL A 1 177 ? -19.829 -14.029 18.217 1.00 92.62 177 VAL A O 1
ATOM 1381 N N . THR A 1 178 ? -21.412 -15.294 19.163 1.00 95.31 178 THR A N 1
ATOM 1382 C CA . THR A 1 178 ? -22.346 -14.168 19.264 1.00 95.31 178 THR A CA 1
ATOM 1383 C C . THR A 1 178 ? -21.919 -13.198 20.365 1.00 95.31 178 THR A C 1
ATOM 1385 O O . THR A 1 178 ? -21.145 -13.536 21.265 1.00 95.31 178 THR A O 1
ATOM 1388 N N . LEU A 1 179 ? -22.429 -11.968 20.335 1.00 95.00 179 LEU A N 1
ATOM 1389 C CA . LEU A 1 179 ? -22.180 -10.983 21.385 1.00 95.00 179 LEU A CA 1
ATOM 1390 C C . LEU A 1 179 ? -22.711 -11.477 22.745 1.00 95.00 179 LEU A C 1
ATOM 1392 O O . LEU A 1 179 ? -22.113 -11.201 23.788 1.00 95.00 179 LEU A O 1
ATOM 1396 N N . LEU A 1 180 ? -23.797 -12.257 22.737 1.00 94.06 180 LEU A N 1
ATOM 1397 C CA . LEU A 1 180 ? -24.348 -12.890 23.933 1.00 94.06 180 LEU A CA 1
ATOM 1398 C C . LEU A 1 180 ? -23.465 -14.034 24.446 1.00 94.06 180 LEU A C 1
ATOM 1400 O O . LEU A 1 180 ? -23.270 -14.175 25.654 1.00 94.06 180 LEU A O 1
ATOM 1404 N N . GLU A 1 181 ? -22.905 -14.847 23.555 1.00 93.50 181 GLU A N 1
ATOM 1405 C CA . GLU A 1 181 ? -21.927 -15.874 23.916 1.00 93.50 181 GLU A CA 1
ATOM 1406 C C . GLU A 1 181 ? -20.636 -15.255 24.458 1.00 93.50 181 GLU A C 1
ATOM 1408 O O . GLU A 1 181 ? -20.137 -15.698 25.494 1.00 93.50 181 GLU A O 1
ATOM 1413 N N . LEU A 1 182 ? -20.141 -14.173 23.843 1.00 94.56 182 LEU A N 1
ATOM 1414 C CA . LEU A 1 182 ? -18.997 -13.418 24.353 1.00 94.56 182 LEU A CA 1
ATOM 1415 C C . LEU A 1 182 ? -19.246 -12.949 25.790 1.00 94.56 182 LEU A C 1
ATOM 1417 O O . LEU A 1 182 ? -18.351 -13.053 26.625 1.00 94.56 182 LEU A O 1
ATOM 1421 N N . HIS A 1 183 ? -20.459 -12.488 26.112 1.00 94.62 183 HIS A N 1
ATOM 1422 C CA . HIS A 1 183 ? -20.809 -12.085 27.476 1.00 94.62 183 HIS A CA 1
ATOM 1423 C C . HIS A 1 183 ? -20.651 -13.225 28.496 1.00 94.62 183 HIS A C 1
ATOM 1425 O O . HIS A 1 183 ? -20.271 -12.977 29.641 1.00 94.62 183 HIS A O 1
ATOM 1431 N N . LYS A 1 184 ? -20.890 -14.477 28.085 1.00 92.94 184 LYS A N 1
ATOM 1432 C CA . LYS A 1 184 ? -20.708 -15.667 28.933 1.00 92.94 184 LYS A CA 1
ATOM 1433 C C . LYS A 1 184 ? -19.230 -16.056 29.067 1.00 92.94 184 LYS A C 1
ATOM 1435 O O . LYS A 1 184 ? -18.816 -16.514 30.138 1.00 92.94 184 LYS A O 1
ATOM 1440 N N . LEU A 1 185 ? -18.451 -15.861 28.001 1.00 92.12 185 LEU A N 1
ATOM 1441 C CA . LEU A 1 185 ? -17.049 -16.276 27.890 1.00 92.12 185 LEU A CA 1
ATOM 1442 C C . LEU A 1 185 ? -16.058 -15.275 28.498 1.00 92.12 185 LEU A C 1
ATOM 1444 O O . LEU A 1 185 ? -15.059 -15.694 29.079 1.00 92.12 185 LEU A O 1
ATOM 1448 N N . VAL A 1 186 ? -16.319 -13.971 28.379 1.00 93.38 186 VAL A N 1
ATOM 1449 C CA . VAL A 1 186 ? -15.382 -12.919 28.793 1.00 93.38 186 VAL A CA 1
ATOM 1450 C C . VAL A 1 186 ? -15.109 -12.968 30.300 1.00 93.38 186 VAL A C 1
ATOM 1452 O O . VAL A 1 186 ? -16.005 -13.173 31.130 1.00 93.38 186 VAL A O 1
ATOM 1455 N N . ARG A 1 187 ? -13.843 -12.776 30.666 1.00 91.12 187 ARG A N 1
ATOM 1456 C CA . ARG A 1 187 ? -13.357 -12.669 32.044 1.00 91.12 187 ARG A CA 1
ATOM 1457 C C . ARG A 1 187 ? -12.434 -11.456 32.160 1.00 91.12 187 ARG A C 1
ATOM 1459 O O . ARG A 1 187 ? -11.998 -10.885 31.160 1.00 91.12 187 ARG A O 1
ATOM 1466 N N . ASN A 1 188 ? -12.138 -11.036 33.388 1.00 82.44 188 ASN A N 1
ATOM 1467 C CA . ASN A 1 188 ? -11.133 -9.996 33.600 1.00 82.44 188 ASN A CA 1
ATOM 1468 C C . ASN A 1 188 ? -9.773 -10.479 33.081 1.00 82.44 188 ASN A C 1
ATOM 1470 O O . ASN A 1 188 ? -9.363 -11.598 33.373 1.00 82.44 188 ASN A O 1
ATOM 1474 N N . GLY A 1 189 ? -9.109 -9.637 32.288 1.00 80.44 189 GLY A N 1
ATOM 1475 C CA . GLY A 1 189 ? -7.863 -9.981 31.600 1.00 80.44 189 GLY A CA 1
ATOM 1476 C C . GLY A 1 189 ? -8.040 -10.632 30.224 1.00 80.44 189 GLY A C 1
ATOM 1477 O O . GLY A 1 189 ? -7.048 -10.787 29.521 1.00 80.44 189 GLY A O 1
ATOM 1478 N N . SER A 1 190 ? -9.267 -10.965 29.794 1.00 88.31 190 SER A N 1
ATOM 1479 C CA . SER A 1 190 ? -9.498 -11.429 28.419 1.00 88.31 190 SER A CA 1
ATOM 1480 C C . SER A 1 190 ? -9.060 -10.366 27.397 1.00 88.31 190 SER A C 1
ATOM 1482 O O . SER A 1 190 ? -9.356 -9.178 27.595 1.00 88.31 190 SER A O 1
ATOM 1484 N N . PRO A 1 191 ? -8.401 -10.760 26.291 1.00 90.31 191 PRO A N 1
ATOM 1485 C CA . PRO A 1 191 ? -8.085 -9.837 25.208 1.00 90.31 191 PRO A CA 1
ATOM 1486 C C . PRO A 1 191 ? -9.372 -9.385 24.497 1.00 90.31 191 PRO A C 1
ATOM 1488 O O . PRO A 1 191 ? -10.339 -10.153 24.451 1.00 90.31 191 PRO A O 1
ATOM 1491 N N . PRO A 1 192 ? -9.418 -8.156 23.947 1.00 92.12 192 PRO A N 1
ATOM 1492 C CA . PRO A 1 192 ? -10.545 -7.727 23.127 1.00 92.12 192 PRO A CA 1
ATOM 1493 C C . PRO A 1 192 ? -10.696 -8.632 21.890 1.00 92.12 192 PRO A C 1
ATOM 1495 O O . PRO A 1 192 ? -9.697 -9.170 21.404 1.00 92.12 192 PRO A O 1
ATOM 1498 N N . PRO A 1 193 ? -11.922 -8.801 21.356 1.00 94.38 193 PRO A N 1
ATOM 1499 C CA . PRO A 1 193 ? -12.113 -9.486 20.080 1.00 94.38 193 PRO A CA 1
ATOM 1500 C C . PRO A 1 193 ? -11.384 -8.735 18.959 1.00 94.38 193 PRO A C 1
ATOM 1502 O O . PRO A 1 193 ? -11.159 -7.533 19.071 1.00 94.38 193 PRO A O 1
ATOM 1505 N N . LYS A 1 194 ? -11.054 -9.423 17.863 1.00 93.31 194 LYS A N 1
ATOM 1506 C CA . LYS A 1 194 ? -10.408 -8.830 16.681 1.00 93.31 194 LYS A CA 1
ATOM 1507 C C . LYS A 1 194 ? -11.346 -7.902 15.913 1.00 93.31 194 LYS A C 1
ATOM 1509 O O . LYS A 1 194 ? -10.922 -6.862 15.411 1.00 93.31 194 LYS A O 1
ATOM 1514 N N . ALA A 1 195 ? -12.614 -8.287 15.797 1.00 94.75 195 ALA A N 1
ATOM 1515 C CA . ALA A 1 195 ? -13.626 -7.539 15.065 1.00 94.75 195 ALA A CA 1
ATOM 1516 C C . ALA A 1 195 ? -15.037 -7.842 15.579 1.00 94.75 195 ALA A C 1
ATOM 1518 O O . ALA A 1 195 ? -15.279 -8.871 16.215 1.00 94.75 195 ALA A O 1
ATOM 1519 N N . ILE A 1 196 ? -15.968 -6.943 15.266 1.00 96.06 196 ILE A N 1
ATOM 1520 C CA . ILE A 1 196 ? -17.410 -7.167 15.352 1.00 96.06 196 ILE A CA 1
ATOM 1521 C C . ILE A 1 196 ? -17.996 -7.265 13.939 1.00 96.06 196 ILE A C 1
ATOM 1523 O O . ILE A 1 196 ? -17.613 -6.519 13.037 1.00 96.06 196 ILE A O 1
ATOM 1527 N N . LEU A 1 197 ? -18.923 -8.199 13.769 1.00 94.81 197 LEU A N 1
ATOM 1528 C CA . LEU A 1 197 ? -19.727 -8.440 12.582 1.00 94.81 197 LEU A CA 1
ATOM 1529 C C . LEU A 1 197 ? -21.167 -8.041 12.906 1.00 94.81 197 LEU A C 1
ATOM 1531 O O . LEU A 1 197 ? -21.795 -8.593 13.818 1.00 94.81 197 LEU A O 1
ATOM 1535 N N . PHE A 1 198 ? -21.670 -7.056 12.175 1.00 94.50 198 PHE A N 1
ATOM 1536 C CA . PHE A 1 198 ? -23.012 -6.523 12.347 1.00 94.50 198 PHE A CA 1
ATOM 1537 C C . PHE A 1 198 ? -24.052 -7.314 11.537 1.00 94.50 198 PHE A C 1
ATOM 1539 O O . PHE A 1 198 ? -23.701 -7.959 10.546 1.00 94.50 198 PHE A O 1
ATOM 1546 N N . PRO A 1 199 ? -25.348 -7.225 11.896 1.00 91.19 199 PRO A N 1
ATOM 1547 C CA . PRO A 1 199 ? -26.421 -7.916 11.176 1.00 91.19 199 PRO A CA 1
ATOM 1548 C C . PRO A 1 199 ? -26.540 -7.566 9.682 1.00 91.19 199 PRO A C 1
ATOM 1550 O O . PRO A 1 199 ? -27.113 -8.340 8.924 1.00 91.19 199 PRO A O 1
ATOM 1553 N N . ASP A 1 200 ? -26.023 -6.410 9.251 1.00 87.88 200 ASP A N 1
ATOM 1554 C CA . ASP A 1 200 ? -26.011 -5.974 7.845 1.00 87.88 200 ASP A CA 1
ATOM 1555 C C . ASP A 1 200 ? -24.775 -6.465 7.064 1.00 87.88 200 ASP A C 1
ATOM 1557 O O . ASP A 1 200 ? -24.550 -6.042 5.932 1.00 87.88 200 ASP A O 1
ATOM 1561 N N . GLY A 1 201 ? -23.960 -7.338 7.665 1.00 84.25 201 GLY A N 1
ATOM 1562 C CA . GLY A 1 201 ? -22.743 -7.886 7.068 1.00 84.25 201 GLY A CA 1
ATOM 1563 C C . GLY A 1 201 ? -21.514 -6.984 7.199 1.00 84.25 201 GLY A C 1
ATOM 1564 O O . GLY A 1 201 ? -20.423 -7.387 6.794 1.00 84.25 201 GLY A O 1
ATOM 1565 N N . LYS A 1 202 ? -21.638 -5.784 7.783 1.00 87.75 202 LYS A N 1
ATOM 1566 C CA . LYS A 1 202 ? -20.476 -4.918 8.011 1.00 87.75 202 LYS A CA 1
ATOM 1567 C C . LYS A 1 202 ? -19.559 -5.506 9.072 1.00 87.75 202 LYS A C 1
ATOM 1569 O O . LYS A 1 202 ? -20.001 -5.940 10.135 1.00 87.75 202 LYS A O 1
ATOM 1574 N N . ARG A 1 203 ? -18.260 -5.434 8.797 1.00 92.06 203 ARG A N 1
ATOM 1575 C CA . ARG A 1 203 ? -17.193 -5.837 9.709 1.00 92.06 203 ARG A CA 1
ATOM 1576 C C . ARG A 1 203 ? -16.443 -4.610 10.208 1.00 92.06 203 ARG A C 1
ATOM 1578 O O . ARG A 1 203 ? -16.008 -3.793 9.400 1.00 92.06 203 ARG A O 1
ATOM 1585 N N . GLN A 1 204 ? -16.244 -4.508 11.519 1.00 89.50 204 GLN A N 1
ATOM 1586 C CA . GLN A 1 204 ? -15.502 -3.412 12.141 1.00 89.50 204 GLN A CA 1
ATOM 1587 C C . GLN A 1 204 ? -14.394 -3.944 13.062 1.00 89.50 204 GLN A C 1
ATOM 1589 O O . GLN A 1 204 ? -14.692 -4.687 14.000 1.00 89.50 204 GLN A O 1
ATOM 1594 N N . PRO A 1 205 ? -13.118 -3.580 12.823 1.00 91.81 205 PRO A N 1
ATOM 1595 C CA . PRO A 1 205 ? -12.005 -3.978 13.681 1.00 91.81 205 PRO A CA 1
ATOM 1596 C C . PRO A 1 205 ? -12.132 -3.422 15.103 1.00 91.81 205 PRO A C 1
ATOM 1598 O O . PRO A 1 205 ? -12.469 -2.254 15.299 1.00 91.81 205 PRO A O 1
ATOM 1601 N N . ILE A 1 206 ? -11.796 -4.240 16.099 1.00 93.81 206 ILE A N 1
ATOM 1602 C CA . ILE A 1 206 ? -11.825 -3.878 17.516 1.00 93.81 206 ILE A CA 1
ATOM 1603 C C . ILE A 1 206 ? -10.401 -3.942 18.073 1.00 93.81 206 ILE A C 1
ATOM 1605 O O . ILE A 1 206 ? -9.810 -5.004 18.218 1.00 93.81 206 ILE A O 1
ATOM 1609 N N . LYS A 1 207 ? -9.836 -2.774 18.401 1.00 88.94 207 LYS A N 1
ATOM 1610 C CA . LYS A 1 207 ? -8.495 -2.676 19.006 1.00 88.94 207 LYS A CA 1
ATOM 1611 C C . LYS A 1 207 ? -8.530 -2.703 20.537 1.00 88.94 207 LYS A C 1
ATOM 1613 O O . LYS A 1 207 ? -7.603 -3.189 21.173 1.00 88.94 207 LYS A O 1
ATOM 1618 N N . TRP A 1 208 ? -9.597 -2.172 21.135 1.00 91.75 208 TRP A N 1
ATOM 1619 C CA . TRP A 1 208 ? -9.745 -2.009 22.584 1.00 91.75 208 TRP A CA 1
ATOM 1620 C C . TRP A 1 208 ? -11.157 -2.398 23.026 1.00 91.75 208 TRP A C 1
ATOM 1622 O O . TRP A 1 208 ? -12.106 -2.216 22.269 1.00 91.75 208 TRP A O 1
ATOM 1632 N N . TRP A 1 209 ? -11.339 -2.830 24.278 1.00 93.62 209 TRP A N 1
ATOM 1633 C CA . TRP A 1 209 ? -12.671 -3.164 24.809 1.00 93.62 209 TRP A CA 1
ATOM 1634 C C . TRP A 1 209 ? -13.683 -2.018 24.694 1.00 93.62 209 TRP A C 1
ATOM 1636 O O . TRP A 1 209 ? -14.833 -2.257 24.334 1.00 93.62 209 TRP A O 1
ATOM 1646 N N . LYS A 1 210 ? -13.250 -0.768 24.911 1.00 92.69 210 LYS A N 1
ATOM 1647 C CA . LYS A 1 210 ? -14.106 0.410 24.703 1.00 92.69 210 LYS A CA 1
ATOM 1648 C C . LYS A 1 210 ? -14.608 0.520 23.260 1.00 92.69 210 LYS A C 1
ATOM 1650 O O . LYS A 1 210 ? -15.753 0.898 23.053 1.00 92.69 210 LYS A O 1
ATOM 1655 N N . SER A 1 211 ? -13.787 0.123 22.282 1.00 93.44 211 SER A N 1
ATOM 1656 C CA . SER A 1 211 ? -14.149 0.161 20.865 1.00 93.44 211 SER A CA 1
ATOM 1657 C C . SER A 1 211 ? -15.300 -0.789 20.557 1.00 93.44 211 SER A C 1
ATOM 1659 O O . SER A 1 211 ? -16.121 -0.467 19.712 1.00 93.44 211 SER A O 1
ATOM 1661 N N . LEU A 1 212 ? -15.418 -1.926 21.251 1.00 96.81 212 LEU A N 1
ATOM 1662 C CA . LEU A 1 212 ? -16.561 -2.825 21.070 1.00 96.81 212 LEU A CA 1
ATOM 1663 C C . LEU A 1 212 ? -17.874 -2.122 21.438 1.00 96.81 212 LEU A C 1
ATOM 1665 O O . LEU A 1 212 ? -18.817 -2.113 20.649 1.00 96.81 212 LEU A O 1
ATOM 1669 N N . LEU A 1 213 ? -17.916 -1.507 22.623 1.00 97.31 213 LEU A N 1
ATOM 1670 C CA . LEU A 1 213 ? -19.102 -0.812 23.116 1.00 97.31 213 LEU A CA 1
ATOM 1671 C C . LEU A 1 213 ? -19.471 0.384 22.224 1.00 97.31 213 LEU A C 1
ATOM 1673 O O . LEU A 1 213 ? -20.643 0.541 21.882 1.00 97.31 213 LEU A O 1
ATOM 1677 N N . THR A 1 214 ? -18.490 1.197 21.816 1.00 96.50 214 THR A N 1
ATOM 1678 C CA . THR A 1 214 ? -18.752 2.370 20.968 1.00 96.50 214 THR A CA 1
ATOM 1679 C C . THR A 1 214 ? -19.221 1.962 19.576 1.00 96.50 214 THR A C 1
ATOM 1681 O O . THR A 1 214 ? -20.203 2.519 19.100 1.00 96.50 214 THR A O 1
ATOM 1684 N N . SER A 1 215 ? -18.618 0.928 18.975 1.00 96.31 215 SER A N 1
ATOM 1685 C CA . SER A 1 215 ? -18.994 0.445 17.634 1.00 96.31 215 SER A CA 1
ATOM 1686 C C . SER A 1 215 ? -20.434 -0.076 17.604 1.00 96.31 215 SER A C 1
ATOM 1688 O O . SER A 1 215 ? -21.183 0.189 16.667 1.00 96.31 215 SER A O 1
ATOM 1690 N N . VAL A 1 216 ? -20.857 -0.791 18.655 1.00 96.94 216 VAL A N 1
ATOM 1691 C CA . VAL A 1 216 ? -22.254 -1.226 18.812 1.00 96.94 216 VAL A CA 1
ATOM 1692 C C . VAL A 1 216 ? -23.187 -0.023 18.937 1.00 96.94 216 VAL A C 1
ATOM 1694 O O . VAL A 1 216 ? -24.210 0.026 18.258 1.00 96.94 216 VAL A O 1
ATOM 1697 N N . ALA A 1 217 ? -22.850 0.958 19.776 1.00 96.25 217 ALA A N 1
ATOM 1698 C CA . ALA A 1 217 ? -23.695 2.131 19.981 1.00 96.25 217 ALA A CA 1
ATOM 1699 C C . ALA A 1 217 ? -23.848 2.978 18.699 1.00 96.25 217 ALA A C 1
ATOM 1701 O O . ALA A 1 217 ? -24.958 3.398 18.365 1.00 96.25 217 ALA A O 1
ATOM 1702 N N . GLU A 1 218 ? -22.757 3.169 17.955 1.00 95.38 218 GLU A N 1
ATOM 1703 C CA . GLU A 1 218 ? -22.733 3.858 16.659 1.00 95.38 218 GLU A CA 1
ATOM 1704 C C . GLU A 1 218 ? -23.584 3.144 15.618 1.00 95.38 218 GLU A C 1
ATOM 1706 O O . GLU A 1 218 ? -24.418 3.777 14.970 1.00 95.38 218 GLU A O 1
ATOM 1711 N N . TYR A 1 219 ? -23.436 1.822 15.502 1.00 95.12 219 TYR A N 1
ATOM 1712 C CA . TYR A 1 219 ? -24.237 1.021 14.584 1.00 95.12 219 TYR A CA 1
ATOM 1713 C C . TYR A 1 219 ? -25.739 1.158 14.865 1.00 95.12 219 TYR A C 1
ATOM 1715 O O . TYR A 1 219 ? -26.530 1.337 13.939 1.00 95.12 219 TYR A O 1
ATOM 1723 N N . LEU A 1 220 ? -26.147 1.104 16.138 1.00 94.69 220 LEU A N 1
ATOM 1724 C CA . LEU A 1 220 ? -27.559 1.193 16.519 1.00 94.69 220 LEU A CA 1
ATOM 1725 C C . LEU A 1 220 ? -28.172 2.548 16.139 1.00 94.69 220 LEU A C 1
ATOM 1727 O O . LEU A 1 220 ? -29.276 2.583 15.592 1.00 94.69 220 LEU A O 1
ATOM 1731 N N . ILE A 1 221 ? -27.451 3.649 16.359 1.00 91.38 221 ILE A N 1
ATOM 1732 C CA . ILE A 1 221 ? -27.916 4.993 15.986 1.00 91.38 221 ILE A CA 1
ATOM 1733 C C . ILE A 1 221 ? -27.899 5.198 14.477 1.00 91.38 221 ILE A C 1
ATOM 1735 O O . ILE A 1 221 ? -28.850 5.759 13.939 1.00 91.38 221 ILE A O 1
ATOM 1739 N N . ALA A 1 222 ? -26.868 4.715 13.783 1.00 89.75 222 ALA A N 1
ATOM 1740 C CA . ALA A 1 222 ? -26.804 4.793 12.328 1.00 89.75 222 ALA A CA 1
ATOM 1741 C C . ALA A 1 222 ? -27.954 4.013 11.673 1.00 89.75 222 ALA A C 1
ATOM 1743 O O . ALA A 1 222 ? -28.552 4.482 10.708 1.00 89.75 222 ALA A O 1
ATOM 1744 N N . ALA A 1 223 ? -28.298 2.841 12.215 1.00 88.81 223 ALA A N 1
ATOM 1745 C CA . ALA A 1 223 ? -29.395 2.027 11.707 1.00 88.81 223 ALA A CA 1
ATOM 1746 C C . ALA A 1 223 ? -30.780 2.585 12.083 1.00 88.81 223 ALA A C 1
ATOM 1748 O O . ALA A 1 223 ? -31.746 2.383 11.350 1.00 88.81 223 ALA A O 1
ATOM 1749 N N . SER A 1 224 ? -30.905 3.253 13.234 1.00 87.25 224 SER A N 1
ATOM 1750 C CA . SER A 1 224 ? -32.112 3.975 13.639 1.00 87.25 224 SER A CA 1
ATOM 1751 C C . SER A 1 224 ? -31.781 4.997 14.737 1.00 87.25 224 SER A C 1
ATOM 1753 O O . SER A 1 224 ? -31.576 4.602 15.890 1.00 87.25 224 SER A O 1
ATOM 1755 N N . PRO A 1 225 ? -31.786 6.312 14.437 1.00 83.12 225 PRO A N 1
ATOM 1756 C CA . PRO A 1 225 ? -31.370 7.343 15.395 1.00 83.12 225 PRO A CA 1
ATOM 1757 C C . PRO A 1 225 ? -32.183 7.385 16.696 1.00 83.12 225 PRO A C 1
ATOM 1759 O O . PRO A 1 225 ? -31.692 7.860 17.715 1.00 83.12 225 PRO A O 1
ATOM 1762 N N . GLN A 1 226 ? -33.418 6.869 16.683 1.00 83.38 226 GLN A N 1
ATOM 1763 C CA . GLN A 1 226 ? -34.299 6.817 17.856 1.00 83.38 226 GLN A CA 1
ATOM 1764 C C . GLN A 1 226 ? -34.238 5.487 18.628 1.00 83.38 226 GLN A C 1
ATOM 1766 O O . GLN A 1 226 ? -34.999 5.298 19.581 1.00 83.38 226 GLN A O 1
ATOM 1771 N N . SER A 1 227 ? -33.369 4.552 18.229 1.00 87.06 227 SER A N 1
ATOM 1772 C CA . SER A 1 227 ? -33.273 3.229 18.861 1.00 87.06 227 SER A CA 1
ATOM 1773 C C . SER A 1 227 ? -32.765 3.286 20.304 1.00 87.06 227 SER A C 1
ATOM 1775 O O . SER A 1 227 ? -33.183 2.485 21.136 1.00 87.06 227 SER A O 1
ATOM 1777 N N . LEU A 1 228 ? -31.917 4.262 20.636 1.00 91.50 228 LEU A N 1
ATOM 1778 C CA . LEU A 1 228 ? -31.383 4.463 21.982 1.00 91.50 228 LEU A CA 1
ATOM 1779 C C . LEU A 1 228 ? -32.055 5.673 22.639 1.00 91.50 228 LEU A C 1
ATOM 1781 O O . LEU A 1 228 ? -31.669 6.816 22.409 1.00 91.50 228 LEU A O 1
ATOM 1785 N N . LYS A 1 229 ? -33.072 5.415 23.468 1.00 91.81 229 LYS A N 1
ATOM 1786 C CA . LYS A 1 229 ? -33.845 6.454 24.168 1.00 91.81 229 LYS A CA 1
ATOM 1787 C C . LYS A 1 229 ? -33.218 6.769 25.537 1.00 91.81 229 LYS A C 1
ATOM 1789 O O . LYS A 1 229 ? -33.342 5.937 26.439 1.00 91.81 229 LYS A O 1
ATOM 1794 N N . PRO A 1 230 ? -32.544 7.920 25.723 1.00 91.69 230 PRO A N 1
ATOM 1795 C CA . PRO A 1 230 ? -32.028 8.314 27.032 1.00 91.69 230 PRO A CA 1
ATOM 1796 C C . PRO A 1 230 ? -33.179 8.647 28.010 1.00 91.69 230 PRO A C 1
ATOM 1798 O O . PRO A 1 230 ? -34.236 9.096 27.567 1.00 91.69 230 PRO A O 1
ATOM 1801 N N . PRO A 1 231 ? -32.983 8.489 29.332 1.00 94.75 231 PRO A N 1
ATOM 1802 C CA . PRO A 1 231 ? -31.796 7.927 29.966 1.00 94.75 231 PRO A CA 1
ATOM 1803 C C . PRO A 1 231 ? -31.745 6.399 29.834 1.00 94.75 231 PRO A C 1
ATOM 1805 O O . PRO A 1 231 ? -32.707 5.697 30.145 1.00 94.75 231 PRO A O 1
ATOM 1808 N N . ILE A 1 232 ? -30.585 5.863 29.454 1.00 96.06 232 ILE A N 1
ATOM 1809 C CA . ILE A 1 232 ? -30.315 4.427 29.568 1.00 96.06 232 ILE A CA 1
ATOM 1810 C C . ILE A 1 232 ? -29.454 4.224 30.806 1.00 96.06 232 ILE A C 1
ATOM 1812 O O . ILE A 1 232 ? -28.325 4.702 30.869 1.00 96.06 232 ILE A O 1
ATOM 1816 N N . MET A 1 233 ? -29.998 3.521 31.795 1.00 96.00 233 MET A N 1
ATOM 1817 C CA . MET A 1 233 ? -29.303 3.178 33.037 1.00 96.00 233 MET A CA 1
ATOM 1818 C C . MET A 1 233 ? -28.367 1.987 32.838 1.00 96.00 233 MET A C 1
ATOM 1820 O O . MET A 1 233 ? -28.675 1.069 32.078 1.00 96.00 233 MET A O 1
ATOM 1824 N N . VAL A 1 234 ? -27.271 1.944 33.595 1.00 94.31 234 VAL A N 1
ATOM 1825 C CA . VAL A 1 234 ? -26.500 0.708 33.768 1.00 94.31 234 VAL A CA 1
ATOM 1826 C C . VAL A 1 234 ? -27.396 -0.348 34.445 1.00 94.31 234 VAL A C 1
ATOM 1828 O O . VAL A 1 234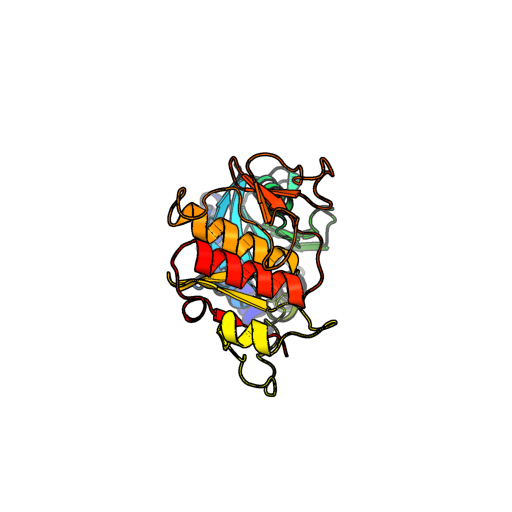 ? -28.028 -0.044 35.461 1.00 94.31 234 VAL A O 1
ATOM 1831 N N . PRO A 1 235 ? -27.460 -1.599 33.944 1.00 91.62 235 PRO A N 1
ATOM 1832 C CA . PRO A 1 235 ? -28.210 -2.684 34.573 1.00 91.62 235 PRO A CA 1
ATOM 1833 C C . PRO A 1 235 ? -27.875 -2.849 36.057 1.00 91.62 235 PRO A C 1
ATOM 1835 O O . PRO A 1 235 ? -26.715 -3.046 36.412 1.00 91.62 235 PRO A O 1
ATOM 1838 N N . LYS A 1 236 ? -28.902 -2.803 36.918 1.00 87.00 236 LYS A N 1
ATOM 1839 C CA . LYS A 1 236 ? -28.783 -2.895 38.389 1.00 87.00 236 LYS A CA 1
ATOM 1840 C C . LYS A 1 236 ? -27.905 -1.799 39.029 1.00 87.00 236 LYS A C 1
ATOM 1842 O O . LYS A 1 236 ? -27.551 -1.912 40.199 1.00 87.00 236 LYS A O 1
ATOM 1847 N N . GLY A 1 237 ? -27.558 -0.748 38.284 1.00 86.69 237 GLY A N 1
ATOM 1848 C CA . GLY A 1 237 ? -26.758 0.384 38.744 1.00 86.69 237 GLY A CA 1
ATOM 1849 C C . GLY A 1 237 ? -27.590 1.645 38.980 1.00 86.69 237 GLY A C 1
ATOM 1850 O O . GLY A 1 237 ? -28.754 1.734 38.594 1.00 86.69 237 GLY A O 1
ATOM 1851 N N . LYS A 1 238 ? -26.963 2.646 39.608 1.00 90.94 238 LYS A N 1
ATOM 1852 C CA . LYS A 1 238 ? -27.536 3.992 39.820 1.00 90.94 238 LYS A CA 1
ATOM 1853 C C . LYS A 1 238 ? -26.949 5.047 38.872 1.00 90.94 238 LYS A C 1
ATOM 1855 O O . LYS A 1 238 ? -27.210 6.234 39.036 1.00 90.94 238 LYS A O 1
ATOM 1860 N N . THR A 1 239 ? -26.137 4.624 37.908 1.00 94.06 239 THR A N 1
ATOM 1861 C CA . THR A 1 239 ? -25.455 5.491 36.943 1.00 94.06 239 THR A CA 1
ATOM 1862 C C . THR A 1 239 ? -26.060 5.345 35.552 1.00 94.06 239 THR A C 1
ATOM 1864 O O . THR A 1 239 ? -26.602 4.295 35.191 1.00 94.06 239 THR A O 1
ATOM 1867 N N . TYR A 1 240 ? -25.965 6.413 34.764 1.00 96.88 240 TYR A N 1
ATOM 1868 C CA . TYR A 1 240 ? -26.323 6.381 33.350 1.00 96.88 240 TYR A CA 1
ATOM 1869 C C . TYR A 1 240 ? -25.238 5.678 32.534 1.00 96.88 240 TYR A C 1
ATOM 1871 O O . TYR A 1 240 ? -24.051 5.915 32.741 1.00 96.88 240 TYR A O 1
ATOM 1879 N N . LEU A 1 241 ? -25.675 4.840 31.598 1.00 96.75 241 LEU A N 1
ATOM 1880 C CA . LEU A 1 241 ? -24.881 4.346 30.481 1.00 96.75 241 LEU A CA 1
ATOM 1881 C C . LEU A 1 241 ? -24.949 5.336 29.315 1.00 96.75 241 LEU A C 1
ATOM 1883 O O . LEU A 1 241 ? -23.908 5.730 28.806 1.00 96.75 241 LEU A O 1
ATOM 1887 N N . ILE A 1 242 ? -26.162 5.761 28.934 1.00 96.56 242 ILE A N 1
ATOM 1888 C CA . ILE A 1 242 ? -26.390 6.800 27.919 1.00 96.56 242 ILE A CA 1
ATOM 1889 C C . ILE A 1 242 ? -27.279 7.904 28.482 1.00 96.56 242 ILE A C 1
ATOM 1891 O O . ILE A 1 242 ? -28.323 7.629 29.078 1.00 96.56 242 ILE A O 1
ATOM 1895 N N . HIS A 1 243 ? -26.887 9.154 28.248 1.00 96.94 243 HIS A N 1
ATOM 1896 C CA . HIS A 1 243 ? -27.660 10.339 28.610 1.00 96.94 243 HIS A CA 1
ATOM 1897 C C . HIS A 1 243 ? -27.419 11.480 27.606 1.00 96.94 243 HIS A C 1
ATOM 1899 O O . HIS A 1 243 ? -26.470 11.440 26.831 1.00 96.94 243 HIS A O 1
ATOM 1905 N N . THR A 1 244 ? -28.261 12.514 27.609 1.00 96.06 244 THR A N 1
ATOM 1906 C CA . THR A 1 244 ? -28.076 13.729 26.781 1.00 96.06 244 THR A CA 1
ATOM 1907 C C . THR A 1 244 ? -26.994 14.669 27.321 1.00 96.06 244 THR A C 1
ATOM 1909 O O . THR A 1 244 ? -26.553 15.583 26.636 1.00 96.06 244 THR A O 1
ATOM 1912 N N . GLN A 1 245 ? -26.556 14.436 28.557 1.00 96.25 245 GLN A N 1
ATOM 1913 C CA . GLN A 1 245 ? -25.501 15.168 29.256 1.00 96.25 245 GLN A CA 1
ATOM 1914 C C . GLN A 1 245 ? -24.633 14.163 30.017 1.00 96.25 245 GLN A C 1
ATOM 1916 O O . GLN A 1 245 ? -25.201 13.233 30.595 1.00 96.25 245 GLN A O 1
ATOM 1921 N N . PRO A 1 246 ? -23.306 14.339 30.085 1.00 96.31 246 PRO A N 1
ATOM 1922 C CA . PRO A 1 246 ? -22.391 13.394 30.724 1.00 96.31 246 PRO A CA 1
ATOM 1923 C C . PRO A 1 246 ? -22.395 13.513 32.263 1.00 96.31 246 PRO A C 1
ATOM 1925 O O . PRO A 1 246 ? -21.346 13.578 32.893 1.00 96.31 246 PRO A O 1
ATOM 1928 N N . VAL A 1 247 ? -23.578 13.546 32.885 1.00 96.12 247 VAL A N 1
ATOM 1929 C CA . VAL A 1 247 ? -23.774 13.723 34.333 1.00 96.12 247 VAL A CA 1
ATOM 1930 C C . VAL A 1 247 ? -24.738 12.660 34.854 1.00 96.12 247 VAL A C 1
ATOM 1932 O O . VAL A 1 247 ? -25.837 12.504 34.333 1.00 96.12 247 VAL A O 1
ATOM 1935 N N . HIS A 1 248 ? -24.336 11.909 35.878 1.00 96.31 248 HIS A N 1
ATOM 1936 C CA . HIS A 1 248 ? -25.155 10.890 36.543 1.00 96.31 248 HIS A CA 1
ATOM 1937 C C . HIS A 1 248 ? -26.243 11.502 37.448 1.00 96.31 248 HIS A C 1
ATOM 1939 O O . HIS A 1 248 ? -26.111 12.655 37.855 1.00 96.31 248 HIS A O 1
ATOM 1945 N N . PRO A 1 249 ? -27.268 10.728 37.873 1.00 95.19 249 PRO A N 1
ATOM 1946 C CA . PRO A 1 249 ? -28.320 11.223 38.773 1.00 95.19 249 PRO A CA 1
ATOM 1947 C C . PRO A 1 249 ? -27.805 11.849 40.076 1.00 95.19 249 PRO A C 1
ATOM 1949 O O . PRO A 1 249 ? -28.456 12.712 40.650 1.00 95.19 249 PRO A O 1
ATOM 1952 N N . SER A 1 250 ? -26.630 11.425 40.548 1.00 94.19 250 SER A N 1
ATOM 1953 C CA . SER A 1 250 ? -25.995 11.965 41.754 1.00 94.19 250 SER A CA 1
ATOM 1954 C C . SER A 1 250 ? -25.287 13.312 41.544 1.00 94.19 250 SER A C 1
ATOM 1956 O O . SER A 1 250 ? -24.648 13.795 42.472 1.00 94.19 250 SER A O 1
ATOM 1958 N N . GLY A 1 251 ? -25.283 13.863 40.326 1.00 94.50 251 GLY A N 1
ATOM 1959 C CA . GLY A 1 251 ? -24.506 15.050 39.947 1.00 94.50 251 GLY A CA 1
ATOM 1960 C C . GLY A 1 251 ? -23.039 14.773 39.591 1.00 94.50 251 GLY A C 1
ATOM 1961 O O . GLY A 1 251 ? -22.317 15.684 39.195 1.00 94.50 251 GLY A O 1
ATOM 1962 N N . ARG A 1 252 ? -22.573 13.520 39.697 1.00 95.56 252 ARG A N 1
ATOM 1963 C CA . ARG A 1 252 ? -21.201 13.141 39.322 1.00 95.56 252 ARG A CA 1
ATOM 1964 C C . ARG A 1 252 ? -21.056 13.112 37.796 1.00 95.56 252 ARG A C 1
ATOM 1966 O O . ARG A 1 252 ? -21.895 12.524 37.120 1.00 95.56 252 ARG A O 1
ATOM 1973 N N . GLN A 1 253 ? -19.973 13.689 37.279 1.00 96.62 253 GLN A N 1
ATOM 1974 C CA . GLN A 1 253 ? -19.613 13.624 35.857 1.00 96.62 253 GLN A CA 1
ATOM 1975 C C . GLN A 1 253 ? -19.268 12.192 35.422 1.00 96.62 253 GLN A C 1
ATOM 1977 O O . GLN A 1 253 ? -18.788 11.388 36.229 1.00 96.62 253 GLN A O 1
ATOM 1982 N N . PHE A 1 254 ? -19.468 11.894 34.141 1.00 95.88 254 PHE A N 1
ATOM 1983 C CA . PHE A 1 254 ? -18.981 10.660 33.531 1.00 95.88 254 PHE A CA 1
ATOM 1984 C C . PHE A 1 254 ? -17.449 10.598 33.638 1.00 95.88 254 PHE A C 1
ATOM 1986 O O . PHE A 1 254 ? -16.763 11.615 33.543 1.00 95.88 254 PHE A O 1
ATOM 1993 N N . THR A 1 255 ? -16.899 9.405 33.846 1.00 88.44 255 THR A N 1
ATOM 1994 C CA . THR A 1 255 ? -15.457 9.193 34.045 1.00 88.44 255 THR A CA 1
ATOM 1995 C C . THR A 1 255 ? -14.705 9.075 32.710 1.00 88.44 255 THR A C 1
ATOM 1997 O O . THR A 1 255 ? -13.542 9.460 32.625 1.00 88.44 255 THR A O 1
ATOM 2000 N N . SER A 1 256 ? -15.360 8.612 31.642 1.00 90.06 256 SER A N 1
ATOM 2001 C CA . SER A 1 256 ? -14.856 8.634 30.265 1.00 90.06 256 SER A CA 1
ATOM 2002 C C . SER A 1 256 ? -16.023 8.753 29.268 1.00 90.06 256 SER A C 1
ATOM 2004 O O . SER A 1 256 ? -16.457 7.751 28.688 1.00 90.06 256 SER A O 1
ATOM 2006 N N . PRO A 1 257 ? -16.578 9.966 29.080 1.00 93.31 257 PRO A N 1
ATOM 2007 C CA . PRO A 1 257 ? -17.684 10.180 28.157 1.00 93.31 257 PRO A CA 1
ATOM 2008 C C . PRO A 1 257 ? -17.231 10.038 26.698 1.00 93.31 257 PRO A C 1
ATOM 2010 O O . PRO A 1 257 ? -16.277 10.674 26.257 1.00 93.31 257 PRO A O 1
ATOM 2013 N N . TYR A 1 258 ? -17.967 9.238 25.937 1.00 94.69 258 TYR A N 1
ATOM 2014 C CA . TYR A 1 258 ? -17.882 9.118 24.489 1.00 94.69 258 TYR A CA 1
ATOM 2015 C C . TYR A 1 258 ? -19.062 9.851 23.854 1.00 94.69 258 TYR A C 1
ATOM 2017 O O . TYR A 1 258 ? -20.218 9.565 24.176 1.00 94.69 258 TYR A O 1
ATOM 2025 N N . GLN A 1 259 ? -18.780 10.813 22.977 1.00 93.75 259 GLN A N 1
ATOM 2026 C CA . GLN A 1 259 ? -19.823 11.563 22.287 1.00 93.75 259 GLN A CA 1
ATOM 2027 C C . GLN A 1 259 ? -20.391 10.736 21.132 1.00 93.75 259 GLN A C 1
ATOM 2029 O O . GLN A 1 259 ? -19.656 10.249 20.279 1.00 93.75 259 GLN A O 1
ATOM 2034 N N . LEU A 1 260 ? -21.713 10.604 21.107 1.00 89.25 260 LEU A N 1
ATOM 2035 C CA . LEU A 1 260 ? -22.459 9.765 20.184 1.00 89.25 260 LEU A CA 1
ATOM 2036 C C . LEU A 1 260 ? -23.610 10.590 19.586 1.00 89.25 260 LEU A C 1
ATOM 2038 O O . LEU A 1 260 ? -24.756 10.537 20.038 1.00 89.25 260 LEU A O 1
ATOM 2042 N N . GLY A 1 261 ? -23.277 11.437 18.609 1.00 86.50 261 GLY A N 1
ATOM 2043 C CA . GLY A 1 261 ? -24.193 12.461 18.101 1.00 86.50 261 GLY A CA 1
ATOM 2044 C C . GLY A 1 261 ? -24.569 13.465 19.198 1.00 86.50 261 GLY A C 1
ATOM 2045 O O . GLY A 1 261 ? -23.699 14.126 19.765 1.00 86.50 261 GLY A O 1
ATOM 2046 N N . SER A 1 262 ? -25.865 13.566 19.509 1.00 89.94 262 SER A N 1
ATOM 2047 C CA . SER A 1 262 ? -26.399 14.399 20.601 1.00 89.94 262 SER A CA 1
ATOM 2048 C C . SER A 1 262 ? -26.442 13.690 21.963 1.00 89.94 262 SER A C 1
ATOM 2050 O O . SER A 1 262 ? -27.014 14.222 22.915 1.00 89.94 262 SER A O 1
ATOM 2052 N N . LEU A 1 263 ? -25.918 12.466 22.052 1.00 94.56 263 LEU A N 1
ATOM 2053 C CA . LEU A 1 263 ? -25.899 11.651 23.263 1.00 94.56 263 LEU A CA 1
ATOM 2054 C C . LEU A 1 263 ? -24.466 11.475 23.773 1.00 94.56 263 LEU A C 1
ATOM 2056 O O . LEU A 1 263 ? -23.496 11.618 23.032 1.00 94.56 263 LEU A O 1
ATOM 2060 N N . TYR A 1 264 ? -24.348 11.108 25.043 1.00 96.12 264 TYR A N 1
ATOM 2061 C CA . TYR A 1 264 ? -23.098 10.737 25.692 1.00 96.12 264 TYR A CA 1
ATOM 2062 C C . TYR A 1 264 ? -23.204 9.326 26.248 1.00 96.12 264 TYR A C 1
ATOM 2064 O O . TYR A 1 264 ? -24.187 8.987 26.907 1.00 96.12 264 TYR A O 1
ATOM 2072 N N . LEU A 1 265 ? -22.168 8.532 26.000 1.00 96.69 265 LEU A N 1
ATOM 2073 C CA . LEU A 1 265 ? -22.006 7.154 26.445 1.00 96.69 265 LEU A CA 1
ATOM 2074 C C . LEU A 1 265 ? -20.840 7.080 27.437 1.00 96.69 265 LEU A C 1
ATOM 2076 O O . LEU A 1 265 ? -19.740 7.517 27.126 1.00 96.69 265 LEU A O 1
ATOM 2080 N N . GLU A 1 266 ? -21.051 6.539 28.630 1.00 94.94 266 GLU A N 1
ATOM 2081 C CA . GLU A 1 266 ? -19.952 6.281 29.571 1.00 94.94 266 GLU A CA 1
ATOM 2082 C C . GLU A 1 266 ? -19.111 5.090 29.078 1.00 94.94 266 GLU A C 1
ATOM 2084 O O . GLU A 1 266 ? -19.658 4.113 28.569 1.00 94.94 266 GLU A O 1
ATOM 2089 N N . THR A 1 267 ? -17.781 5.166 29.193 1.00 93.31 267 THR A N 1
ATOM 2090 C CA . THR A 1 267 ? -16.864 4.123 28.688 1.00 93.31 267 THR A CA 1
ATOM 2091 C C . THR A 1 267 ? -15.714 3.791 29.646 1.00 93.31 267 THR A C 1
ATOM 2093 O O . THR A 1 267 ? -14.712 3.200 29.240 1.00 93.31 267 THR A O 1
ATOM 2096 N N . PHE A 1 268 ? -15.849 4.102 30.940 1.00 90.44 268 PHE A N 1
ATOM 2097 C CA . PHE A 1 268 ? -14.851 3.745 31.955 1.00 90.44 268 PHE A CA 1
ATOM 2098 C C . PHE A 1 268 ? -15.212 2.469 32.736 1.00 90.44 268 PHE A C 1
ATOM 2100 O O . PHE A 1 268 ? -15.646 2.529 33.886 1.00 90.44 268 PHE A O 1
ATOM 2107 N N . TRP A 1 269 ? -15.015 1.298 32.121 1.00 90.94 269 TRP A N 1
ATOM 2108 C CA . TRP A 1 269 ? -15.228 -0.001 32.775 1.00 90.94 269 TRP A CA 1
ATOM 2109 C C . TRP A 1 269 ? -14.266 -1.100 32.307 1.00 90.94 269 TRP A C 1
ATOM 2111 O O . TRP A 1 269 ? -13.598 -0.975 31.281 1.00 90.94 269 TRP A O 1
ATOM 2121 N N . ASP A 1 270 ? -14.238 -2.205 33.058 1.00 91.62 270 ASP A N 1
ATOM 2122 C CA . ASP A 1 270 ? -13.544 -3.436 32.680 1.00 91.62 270 ASP A CA 1
ATOM 2123 C C . ASP A 1 270 ? -14.179 -4.151 31.469 1.00 91.62 270 ASP A C 1
ATOM 2125 O O . ASP A 1 270 ? -15.303 -3.862 31.049 1.00 91.62 270 ASP A O 1
ATOM 2129 N N . ALA A 1 271 ? -13.448 -5.130 30.929 1.00 91.44 271 ALA A N 1
ATOM 2130 C CA . ALA A 1 271 ? -13.846 -5.944 29.780 1.00 91.44 271 ALA A CA 1
ATOM 2131 C C . ALA A 1 271 ? -15.233 -6.586 29.937 1.00 91.44 271 ALA A C 1
ATOM 2133 O O . ALA A 1 271 ? -16.070 -6.519 29.036 1.00 91.44 271 ALA A O 1
ATOM 2134 N N . THR A 1 272 ? -15.499 -7.191 31.097 1.00 94.31 272 THR A N 1
ATOM 2135 C CA . THR A 1 272 ? -16.755 -7.913 31.341 1.00 94.31 272 THR A CA 1
ATOM 2136 C C . THR A 1 272 ? -17.950 -6.966 31.346 1.00 94.31 272 THR A C 1
ATOM 2138 O O . THR A 1 272 ? -19.008 -7.266 30.784 1.00 94.31 272 THR A O 1
ATOM 2141 N N . THR A 1 273 ? -17.760 -5.783 31.923 1.00 93.81 273 THR A N 1
ATOM 2142 C CA . THR A 1 273 ? -18.759 -4.732 31.976 1.00 93.81 273 THR A CA 1
ATOM 2143 C C . THR A 1 273 ? -18.965 -4.112 30.599 1.00 93.81 273 THR A C 1
ATOM 2145 O O . THR A 1 273 ? -20.119 -3.914 30.231 1.00 93.81 273 THR A O 1
ATOM 2148 N N . MET A 1 274 ? -17.913 -3.902 29.799 1.00 94.62 274 MET A N 1
ATOM 2149 C CA . MET A 1 274 ? -18.037 -3.414 28.416 1.00 94.62 274 MET A CA 1
ATOM 2150 C C . MET A 1 274 ? -18.929 -4.313 27.563 1.00 94.62 274 MET A C 1
ATOM 2152 O O . MET A 1 274 ? -19.877 -3.832 26.943 1.00 94.62 274 MET A O 1
ATOM 2156 N N . VAL A 1 275 ? -18.686 -5.627 27.582 1.00 96.31 275 VAL A N 1
ATOM 2157 C CA . VAL A 1 275 ? -19.509 -6.589 26.833 1.00 96.31 275 VAL A CA 1
ATOM 2158 C C . VAL A 1 275 ? -20.946 -6.603 27.358 1.00 96.31 275 VAL A C 1
ATOM 2160 O O . VAL A 1 275 ? -21.894 -6.577 26.576 1.00 96.31 275 VAL A O 1
ATOM 2163 N N . ARG A 1 276 ? -21.130 -6.576 28.685 1.00 96.50 276 ARG A N 1
ATOM 2164 C CA . ARG A 1 276 ? -22.463 -6.504 29.304 1.00 96.50 276 ARG A CA 1
ATOM 2165 C C . ARG A 1 276 ? -23.224 -5.248 28.876 1.00 96.50 276 ARG A C 1
ATOM 2167 O O . ARG A 1 276 ? -24.425 -5.327 28.630 1.00 96.50 276 ARG A O 1
ATOM 2174 N N . MET A 1 277 ? -22.552 -4.097 28.805 1.00 97.19 277 MET A N 1
ATOM 2175 C CA . MET A 1 277 ? -23.160 -2.844 28.353 1.00 97.19 277 MET A CA 1
ATOM 2176 C C . MET A 1 277 ? -23.506 -2.910 26.866 1.00 97.19 277 MET A C 1
ATOM 2178 O O . MET A 1 277 ? -24.591 -2.481 26.493 1.00 97.19 277 MET A O 1
ATOM 2182 N N . ALA A 1 278 ? -22.654 -3.513 26.034 1.00 97.31 278 ALA A N 1
ATOM 2183 C CA . ALA A 1 278 ? -22.930 -3.692 24.611 1.00 97.31 278 ALA A CA 1
ATOM 2184 C C . ALA A 1 278 ? -24.186 -4.554 24.388 1.00 97.31 278 ALA A C 1
ATOM 2186 O O . ALA A 1 278 ? -25.107 -4.128 23.693 1.00 97.31 278 ALA A O 1
ATOM 2187 N N . VAL A 1 279 ? -24.284 -5.706 25.063 1.00 97.44 279 VAL A N 1
ATOM 2188 C CA . VAL A 1 279 ? -25.494 -6.552 25.054 1.00 97.44 279 VAL A CA 1
ATOM 2189 C C . VAL A 1 279 ? -26.717 -5.774 25.549 1.00 97.44 279 VAL A C 1
ATOM 2191 O O . VAL A 1 279 ? -27.795 -5.864 24.960 1.00 97.44 279 VAL A O 1
ATOM 2194 N N . HIS A 1 280 ? -26.557 -4.970 26.605 1.00 96.88 280 HIS A N 1
ATOM 2195 C CA . HIS A 1 280 ? -27.645 -4.151 27.131 1.00 96.88 280 HIS A CA 1
ATOM 2196 C C . HIS A 1 280 ? -28.149 -3.113 26.120 1.00 96.88 280 HIS A C 1
ATOM 2198 O O . HIS A 1 280 ? -29.362 -2.950 25.988 1.00 96.88 280 HIS A O 1
ATOM 2204 N N . LEU A 1 281 ? -27.250 -2.439 25.395 1.00 96.62 281 LEU A N 1
ATOM 2205 C CA . LEU A 1 281 ? -27.622 -1.459 24.372 1.00 96.62 281 LEU A CA 1
ATOM 2206 C C . LEU A 1 281 ? -28.382 -2.102 23.215 1.00 96.62 281 LEU A C 1
ATOM 2208 O O . LEU A 1 281 ? -29.409 -1.566 22.806 1.00 96.62 281 LEU A O 1
ATOM 2212 N N . VAL A 1 282 ? -27.935 -3.268 22.741 1.00 96.69 282 VAL A N 1
ATOM 2213 C CA . VAL A 1 282 ? -28.638 -4.012 21.684 1.00 96.69 282 VAL A CA 1
ATOM 2214 C C . VAL A 1 282 ? -30.065 -4.353 22.121 1.00 96.69 282 VAL A C 1
ATOM 2216 O O . VAL A 1 282 ? -31.017 -4.071 21.391 1.00 96.69 282 VAL A O 1
ATOM 2219 N N . GLY A 1 283 ? -30.233 -4.849 23.352 1.00 95.06 283 GLY A N 1
ATOM 2220 C CA . GLY A 1 283 ? -31.559 -5.124 23.910 1.00 95.06 283 GLY A CA 1
ATOM 2221 C C . GLY A 1 283 ? -32.418 -3.864 24.073 1.00 95.06 283 GLY A C 1
ATOM 2222 O O . GLY A 1 283 ? -33.611 -3.883 23.778 1.00 95.06 283 GLY A O 1
ATOM 2223 N N . LYS A 1 284 ? -31.829 -2.735 24.491 1.00 95.19 284 LYS A N 1
ATOM 2224 C CA . LYS A 1 284 ? -32.538 -1.445 24.596 1.00 95.19 284 LYS A CA 1
ATOM 2225 C C . LYS A 1 284 ? -32.972 -0.885 23.244 1.00 95.19 284 LYS A C 1
ATOM 2227 O O . LYS A 1 284 ? -34.006 -0.227 23.188 1.00 95.19 284 LYS A O 1
ATOM 2232 N N . ALA A 1 285 ? -32.237 -1.202 22.184 1.00 93.88 285 ALA A N 1
ATOM 2233 C CA . ALA A 1 285 ? -32.592 -0.887 20.807 1.00 93.88 285 ALA A CA 1
ATOM 2234 C C . ALA A 1 285 ? -33.634 -1.842 20.193 1.00 93.88 285 ALA A C 1
ATOM 2236 O O . ALA A 1 285 ? -33.965 -1.693 19.018 1.00 93.88 285 ALA A O 1
ATOM 2237 N N . GLY A 1 286 ? -34.146 -2.820 20.953 1.00 92.62 286 GLY A N 1
ATOM 2238 C CA . GLY A 1 286 ? -35.134 -3.785 20.466 1.00 92.62 286 GLY A CA 1
ATOM 2239 C C . GLY A 1 286 ? -34.570 -4.782 19.453 1.00 92.62 286 GLY A C 1
ATOM 2240 O O . GLY A 1 286 ? -35.311 -5.278 18.609 1.00 92.62 286 GLY A O 1
ATOM 2241 N N . ARG A 1 287 ? -33.260 -5.048 19.502 1.00 93.62 287 ARG A N 1
ATOM 2242 C CA . ARG A 1 287 ? -32.579 -6.012 18.631 1.00 93.62 287 ARG A CA 1
ATOM 2243 C C . ARG A 1 287 ? -32.115 -7.228 19.418 1.00 93.62 287 ARG A C 1
ATOM 2245 O O . ARG A 1 287 ? -31.981 -7.176 20.640 1.00 93.62 287 ARG A O 1
ATOM 2252 N N . ASP A 1 288 ? -31.846 -8.306 18.693 1.00 92.69 288 ASP A N 1
ATOM 2253 C CA . ASP A 1 288 ? -31.331 -9.546 19.258 1.00 92.69 288 ASP A CA 1
ATOM 2254 C C . ASP A 1 288 ? -29.786 -9.525 19.295 1.00 92.69 288 ASP A C 1
ATOM 2256 O O . ASP A 1 288 ? -29.152 -9.421 18.238 1.00 92.69 288 ASP A O 1
ATOM 2260 N N . PRO A 1 289 ? -29.151 -9.612 20.482 1.00 93.62 289 PRO A N 1
ATOM 2261 C CA . PRO A 1 289 ? -27.698 -9.710 20.613 1.00 93.62 289 PRO A CA 1
ATOM 2262 C C . PRO A 1 289 ? -27.068 -10.895 19.875 1.00 93.62 289 PRO A C 1
ATOM 2264 O O . PRO A 1 289 ? -25.887 -10.810 19.540 1.00 93.62 289 PRO A O 1
ATOM 2267 N N . ASP A 1 290 ? -27.816 -11.964 19.583 1.00 92.31 290 ASP A N 1
ATOM 2268 C CA . ASP A 1 290 ? -27.292 -13.110 18.830 1.00 92.31 290 ASP A CA 1
ATOM 2269 C C . ASP A 1 290 ? -27.057 -12.811 17.338 1.00 92.31 290 ASP A C 1
ATOM 2271 O O . ASP A 1 290 ? -26.290 -13.506 16.667 1.00 92.31 290 ASP A O 1
ATOM 2275 N N . GLN A 1 291 ? -27.638 -11.723 16.822 1.00 91.56 291 GLN A N 1
ATOM 2276 C CA . GLN A 1 291 ? -27.385 -11.240 15.461 1.00 91.56 291 GLN A CA 1
ATOM 2277 C C . GLN A 1 291 ? -26.055 -10.485 15.328 1.00 91.56 291 GLN A C 1
ATOM 2279 O O . GLN A 1 291 ? -25.593 -10.240 14.215 1.00 91.56 291 GLN A O 1
ATOM 2284 N N . PHE A 1 292 ? -25.437 -10.111 16.449 1.00 96.31 292 PHE A N 1
ATOM 2285 C CA . PHE A 1 292 ? -24.130 -9.470 16.488 1.00 96.31 292 PHE A CA 1
ATOM 2286 C C . PHE A 1 292 ? -23.095 -10.542 16.788 1.00 96.31 292 PHE A C 1
ATOM 2288 O O . PHE A 1 292 ? -23.209 -11.264 17.778 1.00 96.31 292 PHE A O 1
ATOM 2295 N N . ARG A 1 293 ? -22.074 -10.657 15.946 1.00 95.25 293 ARG A N 1
ATOM 2296 C CA . ARG A 1 293 ? -21.025 -11.669 16.097 1.00 95.25 293 ARG A CA 1
ATOM 2297 C C . ARG A 1 293 ? -19.683 -11.004 16.329 1.00 95.25 293 ARG A C 1
ATOM 2299 O O . ARG A 1 293 ? -19.451 -9.892 15.874 1.00 95.25 293 ARG A O 1
ATOM 2306 N N . VAL A 1 294 ? -18.796 -11.670 17.049 1.00 95.38 294 VAL A N 1
ATOM 2307 C CA . VAL A 1 294 ? -17.432 -11.202 17.287 1.00 95.38 294 VAL A CA 1
ATOM 2308 C C . VAL A 1 294 ? -16.441 -12.261 16.847 1.00 95.38 294 VAL A C 1
ATOM 2310 O O . VAL A 1 294 ? -16.654 -13.457 17.045 1.00 95.38 294 VAL A O 1
ATOM 2313 N N . GLU A 1 295 ? -15.345 -11.808 16.262 1.00 93.25 295 GLU A N 1
ATOM 2314 C CA . GLU A 1 295 ? -14.203 -12.651 15.932 1.00 93.25 295 GLU A CA 1
ATOM 2315 C C . GLU A 1 295 ? -13.256 -12.658 17.131 1.00 93.25 295 GLU A C 1
ATOM 2317 O O . GLU A 1 295 ? -12.715 -11.615 17.508 1.00 93.25 295 GLU A O 1
ATOM 2322 N N . LEU A 1 296 ? -13.076 -13.814 17.768 1.00 88.75 296 LEU A N 1
ATOM 2323 C CA . LEU A 1 296 ? -12.132 -13.945 18.875 1.00 88.75 296 LEU A CA 1
ATOM 2324 C C . LEU A 1 296 ? -10.690 -14.008 18.351 1.00 88.75 296 LEU A C 1
ATOM 2326 O O . LEU A 1 296 ? -10.422 -14.552 17.278 1.00 88.75 296 LEU A O 1
ATOM 2330 N N . GLY A 1 297 ? -9.758 -13.432 19.113 1.00 71.06 297 GLY A N 1
ATOM 2331 C CA . GLY A 1 297 ? -8.331 -13.682 18.913 1.00 71.06 297 GLY A CA 1
ATOM 2332 C C . GLY A 1 297 ? -7.939 -15.102 19.351 1.00 71.06 297 GLY A C 1
ATOM 2333 O O . GLY A 1 297 ? -8.723 -15.734 20.065 1.00 71.06 297 GLY A O 1
ATOM 2334 N N . PRO A 1 298 ? -6.771 -15.606 18.908 1.00 59.25 298 PRO A N 1
ATOM 2335 C CA . PRO A 1 298 ? -6.186 -16.832 19.452 1.00 59.25 298 PRO A CA 1
ATOM 2336 C C . PRO A 1 298 ? -5.913 -16.725 20.960 1.00 59.25 298 PRO A C 1
ATOM 2338 O O . PRO A 1 298 ? -5.731 -15.587 21.459 1.00 59.25 298 PRO A O 1
#

Sequence (298 aa):
MGLDDLAQVVARVRETARKHQALLSQNEVLTRYCLIDPLLRALGWDTTDPEQVRVEEGAGGGKADYVLLDGDGSYLVLIEAKRLAQKLPPVATTEVIKYAGFLLREGKAVKQLAITNGLLWEVNEYPSLSPLHKLDINDPKKRPQEAALELARALWRPLLYNPPPAPLVGSPPERTVTLLELHKLVRNGSPPPKAILFPDGKRQPIKWWKSLLTSVAEYLIAASPQSLKPPIMVPKGKTYLIHTQPVHPSGRQFTSPYQLGSLYLETFWDATTMVRMAVHLVGKAGRDPDQFRVELGP

pLDDT: mean 91.71, std 10.6, range [40.09, 98.69]

Secondary structure (DSSP, 8-state):
--HHHHHHHHHHHHHHHHHTHHHHTT-HHHHIIIIIHHHHHHTT--TT-TTTEEES-EETTEE-SEEEE-TTS-EEEEEEE--TTPPPPPGGGSHHHHHHHHHHHTT--EEEEEEESSSEEEEEETTT--EEEEEETT-TTS-HHHHHHHHHHHH-HHHH--------TTSPP--EEEHHHHHHH--TTPPPPSEEE-TTS-EEE-SSHHHHHHHHHHHHHHH-TTSS-S-EEPTTSSSEEEESSSB-TTSPBPSSEEEETTEEEE----HHHHHHHHHHHHHHTT--GGG-EEE---

Foldseek 3Di:
DDLVLLLVLLVQLLVCCVVCVVPQQVDQVCLCVRFVQSNCVSLVQHCVDCLAWDAFDADQQATARIFGAAQVRATEEGEHEDGQPDDWDQQCPHRSLSRCVVCVVVVGDYAWYWYDSRQWIWIAGPPVRHTDATAGSNPPVDRSSRSSVRSSVRRRCVVRYDNPPDPPPPDDPQDKAFLVVCLVVDDFPFADFQWKQALVRDIGGDHDLLSLLVVLLQVLCVVPVPLADPQDPQVVDQFGQKDLAQAGPVRDGAPDWDDRPSMTGRRPDTNSSSSVNSCSSCVSSVHDSRSMITGHDD